Protein AF-0000000067869873 (afdb_homodimer)

InterPro domains:
  IPR058040 Baseplate wedge 3 tail fiber network component [PF25691] (3-161)

Foldseek 3Di:
DDDDQDFVNLLVVLVVQLPWKKKKWWAQADVVCAQPRDWDDPPDFDGPGTFKIFTFPHKFAWDADQPAPDQDPVHHIHGDPDTGSKIKTKDKAALPRSAFGKTFKMWMFTPWDFAPPDDPPDGMDGPVGTPGRHGTDDMDTHGIDHRHSVDMDMDMDMDGD/DDDDQDFVNLLVVLVVQLPWKKKKWWAQADVVCAQPRDWDDPPDFDGPGTFKIFTFPHKFAWDADQPAPDQDPVHHIHGDPDTGSKIKTKDKAALPRSAFGKTFKMWMFTPWDFAPPDDPPDGMDGPVGTPGRHGTDDMDTHGIDHRHSVDMDMDMDMDGD

Solvent-accessible surface area (backbone atoms only — not comparable to full-atom values): 17199 Å² total; per-residue (Å²): 114,76,73,39,70,17,52,54,25,22,23,53,52,31,52,60,56,57,73,48,54,45,28,42,34,35,13,41,46,58,81,87,39,57,70,68,44,68,80,71,64,50,75,48,74,66,72,86,36,67,62,29,30,33,46,48,73,43,66,42,28,30,42,84,26,90,85,31,85,45,74,44,98,93,44,30,22,30,83,36,99,56,89,33,33,25,36,33,43,31,31,68,50,52,35,73,60,60,54,76,38,52,35,25,30,39,30,36,20,38,54,54,34,67,28,89,85,54,64,88,83,68,48,70,40,45,65,90,43,46,69,38,73,53,40,33,33,33,42,31,36,38,52,66,43,75,34,40,76,86,47,68,53,74,49,71,46,76,51,76,86,114,77,72,38,73,17,53,54,25,23,23,53,52,32,52,60,56,57,72,46,53,44,27,43,34,35,13,40,44,59,80,85,40,56,71,69,43,67,82,70,66,50,74,47,73,67,71,87,36,66,62,30,31,32,45,49,72,44,66,43,27,30,41,85,27,92,86,31,86,45,74,45,96,94,44,30,22,29,83,36,98,56,88,32,31,25,39,34,41,31,32,71,49,51,36,74,59,61,54,77,39,52,35,24,30,40,31,37,19,38,55,55,35,67,28,89,86,54,65,88,82,67,49,69,39,46,65,89,40,47,70,38,73,53,40,32,33,33,41,31,37,39,52,65,42,75,35,39,74,85,48,67,53,73,49,68,48,78,50,75,85

Sequence (322 aa):
MAAILTTSGRVAIAIAIQQRTAHLAWGNGDPSWGITPPAPPSSASDLLAEVGRRKATSVDFVVPDPDGDIAVPEGRFSLSPTPTNSVCFDFFFQFEDGVGEVIREVAIFLDTVAGESVPLGKNYLEPSEVDDPGTLLVIQRISPITRALTTRQRFQFVVTFMAAILTTSGRVAIAIAIQQRTAHLAWGNGDPSWGITPPAPPSSASDLLAEVGRRKATSVDFVVPDPDGDIAVPEGRFSLSPTPTNSVCFDFFFQFEDGVGEVIREVAIFLDTVAGESVPLGKNYLEPSEVDDPGTLLVIQRISPITRALTTRQRFQFVVTF

Radius of gyration: 23.17 Å; Cα contacts (8 Å, |Δi|>4): 806; chains: 2; bounding box: 41×74×49 Å

Organism: Synechococcus elongatus (strain ATCC 33912 / PCC 7942 / FACHB-805) (NCBI:txid1140)

Secondary structure (DSSP, 8-state):
---EE-HHHHHHHHHHHHTS-EEEEEE---GGGTTSPPPPPTT--S-SSEEEEEE-SEEEEEEE-TT-SEEETTEEEEE-SS--SEEEEEEE--TTTTTTPEEEEEEEEES-EE-TTSPTT--EE-GGGEEE--EEEEEEEEEEEE--TT---EEEEEEE-/---EE-HHHHHHHHHHHHTS-EEEEEE---GGGTTSPPPPPTT--S-SSEEEEEE-SEEEEEEE-TT-SEEETTEEEEE-SS--SEEEEEEE--TTTTTTPEEEEEEEEES-EE-TTSPTT--EE-GGGEEE--EEEEEEEEEEEE--TT---EEEEEEE-

Structure (mmCIF, N/CA/C/O backbone):
data_AF-0000000067869873-model_v1
#
loop_
_entity.id
_entity.type
_entity.pdbx_description
1 polymer 'Uncharacterized protein'
#
loop_
_atom_site.group_PDB
_atom_site.id
_atom_site.type_symbol
_atom_site.label_atom_id
_atom_site.label_alt_id
_atom_site.label_comp_id
_atom_site.label_asym_id
_atom_site.label_entity_id
_atom_site.label_seq_id
_atom_site.pdbx_PDB_ins_code
_atom_site.Cartn_x
_atom_site.Cartn_y
_atom_site.Cartn_z
_atom_site.occupancy
_atom_site.B_iso_or_equiv
_atom_site.auth_seq_id
_atom_site.auth_comp_id
_atom_site.auth_asym_id
_atom_site.auth_atom_id
_atom_site.pdbx_PDB_model_num
ATOM 1 N N . MET A 1 1 ? 14.703 -15.172 -12.172 1 73.25 1 MET A N 1
ATOM 2 C CA . MET A 1 1 ? 14.438 -13.742 -12.148 1 73.25 1 MET A CA 1
ATOM 3 C C . MET A 1 1 ? 13.562 -13.367 -10.961 1 73.25 1 MET A C 1
ATOM 5 O O . MET A 1 1 ? 12.852 -14.211 -10.414 1 73.25 1 MET A O 1
ATOM 9 N N . ALA A 1 2 ? 13.641 -12.078 -10.5 1 82.56 2 ALA A N 1
ATOM 10 C CA . ALA A 1 2 ? 12.984 -11.688 -9.25 1 82.56 2 ALA A CA 1
ATOM 11 C C . ALA A 1 2 ? 11.5 -11.414 -9.477 1 82.56 2 ALA A C 1
ATOM 13 O O . ALA A 1 2 ? 11.086 -11.094 -10.594 1 82.56 2 ALA A O 1
ATOM 14 N N . ALA A 1 3 ? 10.617 -11.758 -8.539 1 91.62 3 ALA A N 1
ATOM 15 C CA . ALA A 1 3 ? 9.211 -11.375 -8.547 1 91.62 3 ALA A CA 1
ATOM 16 C C . ALA A 1 3 ? 9.047 -9.859 -8.656 1 91.62 3 ALA A C 1
ATOM 18 O O . ALA A 1 3 ? 9.82 -9.102 -8.062 1 91.62 3 ALA A O 1
ATOM 19 N N . ILE A 1 4 ? 8.125 -9.398 -9.508 1 93.31 4 ILE A N 1
ATOM 20 C CA . ILE A 1 4 ? 7.902 -7.973 -9.727 1 93.31 4 ILE A CA 1
ATOM 21 C C . ILE A 1 4 ? 6.531 -7.574 -9.18 1 93.31 4 ILE A C 1
ATOM 23 O O . ILE A 1 4 ? 5.539 -8.273 -9.406 1 93.31 4 ILE A O 1
ATOM 27 N N . LEU A 1 5 ? 6.492 -6.5 -8.398 1 95.5 5 LEU A N 1
ATOM 28 C CA . LEU A 1 5 ? 5.223 -5.852 -8.086 1 95.5 5 LEU A CA 1
ATOM 29 C C . LEU A 1 5 ? 4.652 -5.152 -9.312 1 95.5 5 LEU A C 1
ATOM 31 O O . LEU A 1 5 ? 5.328 -4.32 -9.93 1 95.5 5 LEU A O 1
ATOM 35 N N . THR A 1 6 ? 3.406 -5.426 -9.648 1 97.69 6 THR A N 1
ATOM 36 C CA . THR A 1 6 ? 2.834 -4.938 -10.898 1 97.69 6 THR A CA 1
ATOM 37 C C . THR A 1 6 ? 2.203 -3.562 -10.703 1 97.69 6 THR A C 1
ATOM 39 O O . THR A 1 6 ? 2.008 -3.117 -9.57 1 97.69 6 THR A O 1
ATOM 42 N N . THR A 1 7 ? 1.863 -2.906 -11.852 1 97.56 7 THR A N 1
ATOM 43 C CA . THR A 1 7 ? 1.134 -1.644 -11.82 1 97.56 7 THR A CA 1
ATOM 44 C C . THR A 1 7 ? -0.241 -1.828 -11.188 1 97.56 7 THR A C 1
ATOM 46 O O . THR A 1 7 ? -0.673 -1.003 -10.375 1 97.56 7 THR A O 1
ATOM 49 N N . SER A 1 8 ? -0.934 -2.908 -11.531 1 97.75 8 SER A N 1
ATOM 50 C CA . SER A 1 8 ? -2.238 -3.16 -10.93 1 97.75 8 SER A CA 1
ATOM 51 C C . SER A 1 8 ? -2.119 -3.365 -9.422 1 97.75 8 SER A C 1
ATOM 53 O O . SER A 1 8 ? -3.01 -2.969 -8.664 1 97.75 8 SER A O 1
ATOM 55 N N . GLY A 1 9 ? -1.032 -4.02 -9.039 1 97.56 9 GLY A N 1
ATOM 56 C CA . GLY A 1 9 ? -0.791 -4.16 -7.613 1 97.56 9 GLY A CA 1
ATOM 57 C C . GLY A 1 9 ? -0.625 -2.832 -6.902 1 97.56 9 GLY A C 1
ATOM 58 O O . GLY A 1 9 ? -1.18 -2.629 -5.82 1 97.56 9 GLY A O 1
ATOM 59 N N . ARG A 1 10 ? 0.111 -1.975 -7.527 1 97.81 10 ARG A N 1
ATOM 60 C CA . ARG A 1 10 ? 0.326 -0.648 -6.961 1 97.81 10 ARG A CA 1
ATOM 61 C C . ARG A 1 10 ? -0.977 0.143 -6.91 1 97.81 10 ARG A C 1
ATOM 63 O O . ARG A 1 10 ? -1.216 0.895 -5.961 1 97.81 10 ARG A O 1
ATOM 70 N N . VAL A 1 11 ? -1.833 -0.06 -7.855 1 98.38 11 VAL A N 1
ATOM 71 C CA . VAL A 1 11 ? -3.148 0.571 -7.875 1 98.38 11 VAL A CA 1
ATOM 72 C C . VAL A 1 11 ? -4 0.023 -6.734 1 98.38 11 VAL A C 1
ATOM 74 O O . VAL A 1 11 ? -4.715 0.777 -6.066 1 98.38 11 VAL A O 1
ATOM 77 N N . ALA A 1 12 ? -3.906 -1.26 -6.484 1 97.94 12 ALA A N 1
ATOM 78 C CA . ALA A 1 12 ? -4.652 -1.857 -5.379 1 97.94 12 ALA A CA 1
ATOM 79 C C . ALA A 1 12 ? -4.234 -1.25 -4.043 1 97.94 12 ALA A C 1
ATOM 81 O O . ALA A 1 12 ? -5.078 -1.009 -3.174 1 97.94 12 ALA A O 1
ATOM 82 N N . ILE A 1 13 ? -2.965 -1.003 -3.879 1 97.81 13 ILE A N 1
ATOM 83 C CA . ILE A 1 13 ? -2.443 -0.351 -2.684 1 97.81 13 ILE A CA 1
ATOM 84 C C . ILE A 1 13 ? -3.02 1.058 -2.57 1 97.81 13 ILE A C 1
ATOM 86 O O . ILE A 1 13 ? -3.523 1.445 -1.513 1 97.81 13 ILE A O 1
ATOM 90 N N . ALA A 1 14 ? -2.996 1.803 -3.688 1 98.56 14 ALA A N 1
ATOM 91 C CA . ALA A 1 14 ? -3.512 3.17 -3.707 1 98.56 14 ALA A CA 1
ATOM 92 C C . ALA A 1 14 ? -4.996 3.203 -3.355 1 98.56 14 ALA A C 1
ATOM 94 O O . ALA A 1 14 ? -5.445 4.078 -2.613 1 98.56 14 ALA A O 1
ATOM 95 N N . ILE A 1 15 ? -5.738 2.24 -3.867 1 98.12 15 ILE A N 1
ATOM 96 C CA . ILE A 1 15 ? -7.164 2.146 -3.574 1 98.12 15 ILE A CA 1
ATOM 97 C C . ILE A 1 15 ? -7.371 1.971 -2.072 1 98.12 15 ILE A C 1
ATOM 99 O O . ILE A 1 15 ? -8.219 2.639 -1.476 1 98.12 15 ILE A O 1
ATOM 103 N N . ALA A 1 16 ? -6.59 1.111 -1.472 1 96.94 16 ALA A N 1
ATOM 104 C CA . ALA A 1 16 ? -6.73 0.823 -0.046 1 96.94 16 ALA A CA 1
ATOM 105 C C . ALA A 1 16 ? -6.457 2.068 0.794 1 96.94 16 ALA A C 1
ATOM 107 O O . ALA A 1 16 ? -7.133 2.303 1.801 1 96.94 16 ALA A O 1
ATOM 108 N N . ILE A 1 17 ? -5.488 2.875 0.393 1 98 17 ILE A N 1
ATOM 109 C CA . ILE A 1 17 ? -5.098 4.066 1.135 1 98 17 ILE A CA 1
ATOM 110 C C . ILE A 1 17 ? -6.117 5.18 0.901 1 98 17 ILE A C 1
ATOM 112 O O . ILE A 1 17 ? -6.504 5.883 1.838 1 98 17 ILE A O 1
ATOM 116 N N . GLN A 1 18 ? -6.594 5.34 -0.323 1 98.19 18 GLN A N 1
ATOM 117 C CA . GLN A 1 18 ? -7.523 6.395 -0.714 1 98.19 18 GLN A CA 1
ATOM 118 C C . GLN A 1 18 ? -8.844 6.277 0.046 1 98.19 18 GLN A C 1
ATOM 120 O O . GLN A 1 18 ? -9.492 7.285 0.337 1 98.19 18 GLN A O 1
ATOM 125 N N . GLN A 1 19 ? -9.148 5.082 0.411 1 96.62 19 GLN A N 1
ATOM 126 C CA . GLN A 1 19 ? -10.43 4.812 1.045 1 96.62 19 GLN A CA 1
ATOM 127 C C . GLN A 1 19 ? -10.391 5.137 2.535 1 96.62 19 GLN A C 1
ATOM 129 O O . GLN A 1 19 ? -11.43 5.168 3.199 1 96.62 19 GLN A O 1
ATOM 134 N N . ARG A 1 20 ? -9.297 5.473 3.084 1 97.19 20 ARG A N 1
ATOM 135 C CA . ARG A 1 20 ? -9.156 5.762 4.508 1 97.19 20 ARG A CA 1
ATOM 136 C C . ARG A 1 20 ? -9.312 7.254 4.777 1 97.19 20 ARG A C 1
ATOM 138 O O . ARG A 1 20 ? -9.086 8.078 3.893 1 97.19 20 ARG A O 1
ATOM 145 N N . THR A 1 21 ? -9.766 7.578 6.027 1 97.62 21 THR A N 1
ATOM 146 C CA . THR A 1 21 ? -9.836 8.984 6.422 1 97.62 21 THR A CA 1
ATOM 147 C C . THR A 1 21 ? -8.438 9.547 6.66 1 97.62 21 THR A C 1
ATOM 149 O O . THR A 1 21 ? -7.605 8.898 7.297 1 97.62 21 THR A O 1
ATOM 152 N N . ALA A 1 22 ? -8.18 10.719 6.117 1 98.69 22 ALA A N 1
ATOM 153 C CA . ALA A 1 22 ? -6.867 11.344 6.242 1 98.69 22 ALA A CA 1
ATOM 154 C C . ALA A 1 22 ? -6.973 12.719 6.891 1 98.69 22 ALA A C 1
ATOM 156 O O . ALA A 1 22 ? -7.898 13.484 6.598 1 98.69 22 ALA A O 1
ATOM 157 N N . HIS A 1 23 ? -6.082 13.031 7.801 1 98.88 23 HIS A N 1
ATOM 158 C CA . HIS A 1 23 ? -5.902 14.352 8.391 1 98.88 23 HIS A CA 1
ATOM 159 C C . HIS A 1 23 ? -4.48 14.859 8.172 1 98.88 23 HIS A C 1
ATOM 161 O O . HIS A 1 23 ? -3.521 14.086 8.227 1 98.88 23 HIS A O 1
ATOM 167 N N . LEU A 1 24 ? -4.344 16.094 7.898 1 98.81 24 LEU A N 1
ATOM 168 C CA . LEU A 1 24 ? -3.027 16.719 7.988 1 98.81 24 LEU A CA 1
ATOM 169 C C . LEU A 1 24 ? -2.822 17.359 9.352 1 98.81 24 LEU A C 1
ATOM 171 O O . LEU A 1 24 ? -3.531 18.297 9.719 1 98.81 24 LEU A O 1
ATOM 175 N N . ALA A 1 25 ? -1.903 16.797 10.062 1 98.81 25 ALA A N 1
ATOM 176 C CA . ALA A 1 25 ? -1.438 17.453 11.281 1 98.81 25 ALA A CA 1
ATOM 177 C C . ALA A 1 25 ? -0.316 18.438 10.984 1 98.81 25 ALA A C 1
ATOM 179 O O . ALA A 1 25 ? 0.54 18.172 10.141 1 98.81 25 ALA A O 1
ATOM 180 N N . TRP A 1 26 ? -0.364 19.578 11.617 1 98.62 26 TRP A N 1
ATOM 181 C CA . TRP A 1 26 ? 0.744 20.516 11.539 1 98.62 26 TRP A CA 1
ATOM 182 C C . TRP A 1 26 ? 1.251 20.891 12.93 1 98.62 26 TRP A C 1
ATOM 184 O O . TRP A 1 26 ? 0.548 20.688 13.922 1 98.62 26 TRP A O 1
ATOM 194 N N . GLY A 1 27 ? 2.535 21.266 12.992 1 98.69 27 GLY A N 1
ATOM 195 C CA . GLY A 1 27 ? 3.135 21.469 14.297 1 98.69 27 GLY A CA 1
ATOM 196 C C . GLY A 1 27 ? 4.254 22.5 14.289 1 98.69 27 GLY A C 1
ATOM 197 O O . GLY A 1 27 ? 4.758 22.859 13.227 1 98.69 27 GLY A O 1
ATOM 198 N N . ASN A 1 28 ? 4.652 22.875 15.484 1 98.56 28 ASN A N 1
ATOM 199 C CA . ASN A 1 28 ? 5.664 23.922 15.672 1 98.56 28 ASN A CA 1
ATOM 200 C C . ASN A 1 28 ? 7.062 23.406 15.336 1 98.56 28 ASN A C 1
ATOM 202 O O . ASN A 1 28 ? 7.961 24.188 15.039 1 98.56 28 ASN A O 1
ATOM 206 N N . GLY A 1 29 ? 7.227 22.109 15.438 1 98.06 29 GLY A N 1
ATOM 207 C CA . GLY A 1 29 ? 8.57 21.578 15.289 1 98.06 29 GLY A CA 1
ATOM 208 C C . GLY A 1 29 ? 9.555 22.141 16.297 1 98.06 29 GLY A C 1
ATOM 209 O O . GLY A 1 29 ? 9.227 22.281 17.469 1 98.06 29 GLY A O 1
ATOM 210 N N . ASP A 1 30 ? 10.805 22.234 15.844 1 98 30 ASP A N 1
ATOM 211 C CA . ASP A 1 30 ? 11.891 22.797 16.641 1 98 30 ASP A CA 1
ATOM 212 C C . ASP A 1 30 ? 12.383 24.109 16.062 1 98 30 ASP A C 1
ATOM 214 O O . ASP A 1 30 ? 12.852 24.156 14.914 1 98 30 ASP A O 1
ATOM 218 N N . PRO A 1 31 ? 12.273 25.203 16.875 1 96.62 31 PRO A N 1
ATOM 219 C CA . PRO A 1 31 ? 12.719 26.5 16.344 1 96.62 31 PRO A CA 1
ATOM 220 C C . PRO A 1 31 ? 14.18 26.469 15.906 1 96.62 31 PRO A C 1
ATOM 222 O O . PRO A 1 31 ? 14.57 27.266 15.039 1 96.62 31 PRO A O 1
ATOM 225 N N . SER A 1 32 ? 14.945 25.594 16.359 1 97.75 32 SER A N 1
ATOM 226 C CA . SER A 1 32 ? 16.375 25.547 16.047 1 97.75 32 SER A CA 1
ATOM 227 C C . SER A 1 32 ? 16.609 25.047 14.617 1 97.75 32 SER A C 1
ATOM 229 O O . SER A 1 32 ? 17.719 25.156 14.086 1 97.75 32 SER A O 1
ATOM 231 N N . TRP A 1 33 ? 15.547 24.531 13.898 1 96.56 33 TRP A N 1
ATOM 232 C CA . TRP A 1 33 ? 15.695 24.016 12.539 1 96.56 33 TRP A CA 1
ATOM 233 C C . TRP A 1 33 ? 15.977 25.141 11.547 1 96.56 33 TRP A C 1
ATOM 235 O O . TRP A 1 33 ? 16.453 24.891 10.438 1 96.56 33 TRP A O 1
ATOM 245 N N . GLY A 1 34 ? 15.602 26.391 11.953 1 95.19 34 GLY A N 1
ATOM 246 C CA . GLY A 1 34 ? 15.797 27.516 11.039 1 95.19 34 GLY A CA 1
ATOM 247 C C . GLY A 1 34 ? 14.945 27.422 9.789 1 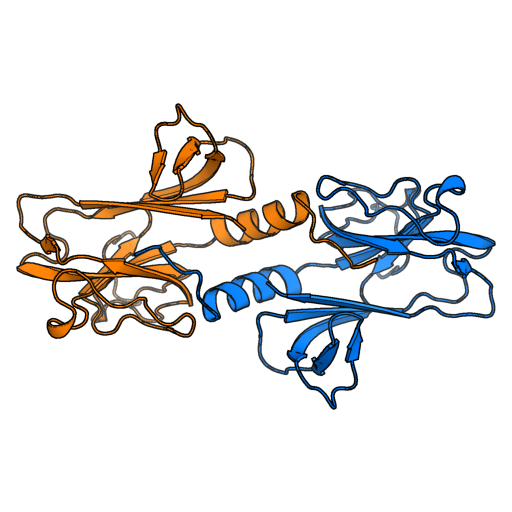95.19 34 GLY A C 1
ATOM 248 O O . GLY A 1 34 ? 13.797 26.984 9.844 1 95.19 34 GLY A O 1
ATOM 249 N N . ILE A 1 35 ? 15.438 27.938 8.641 1 95.44 35 ILE A N 1
ATOM 250 C CA . ILE A 1 35 ? 14.633 28.031 7.426 1 95.44 35 ILE A CA 1
ATOM 251 C C . ILE A 1 35 ? 14.898 26.812 6.543 1 95.44 35 ILE A C 1
ATOM 253 O O . ILE A 1 35 ? 14.18 26.578 5.562 1 95.44 35 ILE A O 1
ATOM 257 N N . THR A 1 36 ? 15.898 26.031 6.883 1 94.75 36 THR A N 1
ATOM 258 C CA . THR A 1 36 ? 16.188 24.781 6.199 1 94.75 36 THR A CA 1
ATOM 259 C C . THR A 1 36 ? 16.188 23.609 7.18 1 94.75 36 THR A C 1
ATOM 261 O O . THR A 1 36 ? 17.25 23.156 7.605 1 94.75 36 THR A O 1
ATOM 264 N N . PRO A 1 37 ? 15.047 23.141 7.551 1 96.19 37 PRO A N 1
ATOM 265 C CA . PRO A 1 37 ? 14.969 22.062 8.539 1 96.19 37 PRO A CA 1
ATOM 266 C C . PRO A 1 37 ? 15.609 20.766 8.055 1 96.19 37 PRO A C 1
ATOM 268 O O . PRO A 1 37 ? 15.68 20.531 6.848 1 96.19 37 PRO A O 1
ATOM 271 N N . PRO A 1 38 ? 16.156 19.969 8.969 1 95.5 38 PRO A N 1
ATOM 272 C CA . PRO A 1 38 ? 16.656 18.641 8.586 1 95.5 38 PRO A CA 1
ATOM 273 C C . PRO A 1 38 ? 15.539 17.703 8.117 1 95.5 38 PRO A C 1
ATOM 275 O O . PRO A 1 38 ? 14.375 17.906 8.469 1 95.5 38 PRO A O 1
ATOM 278 N N . ALA A 1 39 ? 15.898 16.766 7.293 1 95.19 39 ALA A N 1
ATOM 279 C CA . ALA A 1 39 ? 14.922 15.766 6.863 1 95.19 39 ALA A CA 1
ATOM 280 C C . ALA A 1 39 ? 14.336 15.016 8.055 1 95.19 39 ALA A C 1
ATOM 282 O O . ALA A 1 39 ? 15.062 14.68 9 1 95.19 39 ALA A O 1
ATOM 283 N N . PRO A 1 40 ? 13.047 14.797 8.07 1 96.62 40 PRO A N 1
ATOM 284 C CA . PRO A 1 40 ? 12.508 13.953 9.141 1 96.62 40 PRO A CA 1
ATOM 285 C C . PRO A 1 40 ? 12.977 12.5 9.047 1 96.62 40 PRO A C 1
ATOM 287 O O . PRO A 1 40 ? 13.25 12.008 7.949 1 96.62 40 PRO A O 1
ATOM 290 N N . PRO A 1 41 ? 13.133 11.875 10.18 1 95.94 41 PRO A N 1
ATOM 291 C CA . PRO A 1 41 ? 13.438 10.445 10.125 1 95.94 41 PRO A CA 1
ATOM 292 C C . PRO A 1 41 ? 12.281 9.609 9.594 1 95.94 41 PRO A C 1
ATOM 294 O O . PRO A 1 41 ? 11.117 9.891 9.898 1 95.94 41 PRO A O 1
ATOM 297 N N . SER A 1 42 ? 12.602 8.594 8.766 1 96.12 42 SER A N 1
ATOM 298 C CA . SER A 1 42 ? 11.57 7.719 8.227 1 96.12 42 SER A CA 1
ATOM 299 C C . SER A 1 42 ? 10.852 6.957 9.328 1 96.12 42 SER A C 1
ATOM 301 O O . SER A 1 42 ? 9.75 6.434 9.117 1 96.12 42 SER A O 1
ATOM 303 N N . SER A 1 43 ? 11.367 6.891 10.5 1 97.19 43 SER A N 1
ATOM 304 C CA . SER A 1 43 ? 10.797 6.141 11.617 1 97.19 43 SER A CA 1
ATOM 305 C C . SER A 1 43 ? 9.891 7.023 12.469 1 97.19 43 SER A C 1
ATOM 307 O O . SER A 1 43 ? 9.398 6.586 13.516 1 97.19 43 SER A O 1
ATOM 309 N N . ALA A 1 44 ? 9.719 8.297 12.062 1 97.06 44 ALA A N 1
ATOM 310 C CA . ALA A 1 44 ? 8.836 9.172 12.836 1 97.06 44 ALA A CA 1
ATOM 311 C C . ALA A 1 44 ? 7.441 8.57 12.953 1 97.06 44 ALA A C 1
ATOM 313 O O . ALA A 1 44 ? 6.918 8 11.992 1 97.06 44 ALA A O 1
ATOM 314 N N . SER A 1 45 ? 6.867 8.656 14.141 1 96.31 45 SER A N 1
ATOM 315 C CA . SER A 1 45 ? 5.52 8.148 14.375 1 96.31 45 SER A CA 1
ATOM 316 C C . SER A 1 45 ? 4.574 9.273 14.789 1 96.31 45 SER A C 1
ATOM 318 O O . SER A 1 45 ? 3.363 9.078 14.875 1 96.31 45 SER A O 1
ATOM 320 N N . ASP A 1 46 ? 5.176 10.438 15.062 1 97.69 46 ASP A N 1
ATOM 321 C CA . ASP A 1 46 ? 4.43 11.625 15.461 1 97.69 46 ASP A CA 1
ATOM 322 C C . ASP A 1 46 ? 5.18 12.898 15.086 1 97.69 46 ASP A C 1
ATOM 324 O O . ASP A 1 46 ? 6.359 12.852 14.742 1 97.69 46 ASP A O 1
ATOM 328 N N . LEU A 1 47 ? 4.445 13.977 15.102 1 98.19 47 LEU A N 1
ATOM 329 C CA . LEU A 1 47 ? 5.113 15.273 15.047 1 98.19 47 LEU A CA 1
ATOM 330 C C . LEU A 1 47 ? 5.836 15.57 16.359 1 98.19 47 LEU A C 1
ATOM 332 O O . LEU A 1 47 ? 5.469 15.039 17.406 1 98.19 47 LEU A O 1
ATOM 336 N N . LEU A 1 48 ? 6.875 16.406 16.266 1 97.75 48 LEU A N 1
ATOM 337 C CA . LEU A 1 48 ? 7.578 16.844 17.469 1 97.75 48 LEU A CA 1
ATOM 338 C C . LEU A 1 48 ? 6.668 17.672 18.359 1 97.75 48 LEU A C 1
ATOM 340 O O . LEU A 1 48 ? 6.695 17.547 19.594 1 97.75 48 LEU A O 1
ATOM 344 N N . ALA A 1 49 ? 5.84 18.594 17.844 1 98.06 49 ALA A N 1
ATOM 345 C CA . ALA A 1 49 ? 4.988 19.516 18.594 1 98.06 49 ALA A CA 1
ATOM 346 C C . ALA A 1 49 ? 3.74 19.875 17.781 1 98.06 49 ALA A C 1
ATOM 348 O O . ALA A 1 49 ? 3.652 20.969 17.234 1 98.06 49 ALA A O 1
ATOM 349 N N . GLU A 1 50 ? 2.705 19.031 17.859 1 98.69 50 GLU A N 1
ATOM 350 C CA . GLU A 1 50 ? 1.501 19.219 17.062 1 98.69 50 GLU A CA 1
ATOM 351 C C . GLU A 1 50 ? 0.663 20.375 17.594 1 98.69 50 GLU A C 1
ATOM 353 O O . GLU A 1 50 ? 0.486 20.516 18.797 1 98.69 50 GLU A O 1
ATOM 358 N N . VAL A 1 51 ? 0.182 21.141 16.703 1 98.69 51 VAL A N 1
ATOM 359 C CA . VAL A 1 51 ? -0.702 22.266 16.984 1 98.69 51 VAL A CA 1
ATOM 360 C C . VAL A 1 51 ? -2.154 21.844 16.75 1 98.69 51 VAL A C 1
ATOM 362 O O . VAL A 1 51 ? -3.053 22.281 17.469 1 98.69 51 VAL A O 1
ATOM 365 N N . GLY A 1 52 ? -2.393 21.109 15.797 1 98.69 52 GLY A N 1
ATOM 366 C CA . GLY A 1 52 ? -3.709 20.656 15.375 1 98.69 52 GLY A CA 1
ATOM 367 C C . GLY A 1 52 ? -3.689 19.906 14.062 1 98.69 52 GLY A C 1
ATOM 368 O O . GLY A 1 52 ? -2.633 19.75 13.453 1 98.69 52 GLY A O 1
ATOM 369 N N . ARG A 1 53 ? -4.82 19.391 13.711 1 98.81 53 ARG A N 1
ATOM 370 C CA . ARG A 1 53 ? -4.91 18.672 12.445 1 98.81 53 ARG A CA 1
ATOM 371 C C . ARG A 1 53 ? -6.277 18.875 11.797 1 98.81 53 ARG A C 1
ATOM 373 O O . ARG A 1 53 ? -7.281 19.047 12.492 1 98.81 53 ARG A O 1
ATOM 380 N N . ARG A 1 54 ? -6.27 18.969 10.484 1 98.75 54 ARG A N 1
ATOM 381 C CA . ARG A 1 54 ? -7.48 19.188 9.703 1 98.75 54 ARG A CA 1
ATOM 382 C C . ARG A 1 54 ? -7.754 18.016 8.766 1 98.75 54 ARG A C 1
ATOM 384 O O . ARG A 1 54 ? -6.836 17.5 8.125 1 98.75 54 ARG A O 1
ATOM 391 N N . LYS A 1 55 ? -9.016 17.594 8.641 1 98.38 55 LYS A N 1
ATOM 392 C CA . LYS A 1 55 ? -9.453 16.531 7.738 1 98.38 55 LYS A CA 1
ATOM 393 C C . LYS A 1 55 ? -9.227 16.922 6.281 1 98.38 55 LYS A C 1
ATOM 395 O O . LYS A 1 55 ? -9.406 18.078 5.906 1 98.38 55 LYS A O 1
ATOM 400 N N . ALA A 1 56 ? -8.852 15.938 5.496 1 98.56 56 ALA A N 1
ATOM 401 C CA . ALA A 1 56 ? -8.656 16.172 4.07 1 98.56 56 ALA A CA 1
ATOM 402 C C . ALA A 1 56 ? -9.938 16.703 3.424 1 98.56 56 ALA A C 1
ATOM 404 O O . ALA A 1 56 ? -11.031 16.203 3.701 1 98.56 56 ALA A O 1
ATOM 405 N N . THR A 1 57 ? -9.766 17.781 2.627 1 98 57 THR A N 1
ATOM 406 C CA . THR A 1 57 ? -10.867 18.281 1.814 1 98 57 THR A CA 1
ATOM 407 C C . THR A 1 57 ? -11.234 17.281 0.718 1 98 57 THR A C 1
ATOM 409 O O . THR A 1 57 ? -12.414 17.047 0.458 1 98 57 THR A O 1
ATOM 412 N N . SER A 1 58 ? -10.242 16.703 0.091 1 98 58 SER A N 1
ATOM 413 C CA . SER A 1 58 ? -10.453 15.656 -0.9 1 98 58 SER A CA 1
ATOM 414 C C . SER A 1 58 ? -9.25 14.711 -0.966 1 98 58 SER A C 1
ATOM 416 O O . SER A 1 58 ? -8.141 15.094 -0.597 1 98 58 SER A O 1
ATOM 418 N N . VAL A 1 59 ? -9.477 13.523 -1.282 1 98.69 59 VAL A N 1
ATOM 419 C CA . VAL A 1 59 ? -8.508 12.477 -1.593 1 98.69 59 VAL A CA 1
ATOM 420 C C . VAL A 1 59 ? -8.859 11.828 -2.926 1 98.69 59 VAL A C 1
ATOM 422 O O . VAL A 1 59 ? -9.875 11.133 -3.039 1 98.69 59 VAL A O 1
ATOM 425 N N . ASP A 1 60 ? -7.969 12.094 -3.953 1 98.81 60 ASP A N 1
ATOM 426 C CA . ASP A 1 60 ? -8.359 11.711 -5.305 1 98.81 60 ASP A CA 1
ATOM 427 C C . ASP A 1 60 ? -7.211 11.016 -6.031 1 98.81 60 ASP A C 1
ATOM 429 O O . ASP A 1 60 ? -6.039 11.328 -5.793 1 98.81 60 ASP A O 1
ATOM 433 N N . PHE A 1 61 ? -7.574 10.109 -6.938 1 98.88 61 PHE A N 1
ATOM 434 C CA . PHE A 1 61 ? -6.57 9.547 -7.832 1 98.88 61 PHE A CA 1
ATOM 435 C C . PHE A 1 61 ? -6.09 10.594 -8.828 1 98.88 61 PHE A C 1
ATOM 437 O O . PHE A 1 61 ? -6.883 11.406 -9.32 1 98.88 61 PHE A O 1
ATOM 444 N N . VAL A 1 62 ? -4.781 10.531 -9.102 1 98.75 62 VAL A N 1
ATOM 445 C CA . VAL A 1 62 ? -4.219 11.5 -10.039 1 98.75 62 VAL A CA 1
ATOM 446 C C . VAL A 1 62 ? -3.256 10.797 -10.992 1 98.75 62 VAL A C 1
ATOM 448 O O . VAL A 1 62 ? -2.84 9.664 -10.742 1 98.75 62 VAL A O 1
ATOM 451 N N . VAL A 1 63 ? -2.938 11.398 -12.109 1 98.44 63 VAL A N 1
ATOM 452 C CA . VAL A 1 63 ? -1.987 10.914 -13.102 1 98.44 63 VAL A CA 1
ATOM 453 C C . VAL A 1 63 ? -0.993 12.016 -13.453 1 98.44 63 VAL A C 1
ATOM 455 O O . VAL A 1 63 ? -1.364 13.188 -13.547 1 98.44 63 VAL A O 1
ATOM 458 N N . PRO A 1 64 ? 0.296 11.672 -13.625 1 98.12 64 PRO A N 1
ATOM 459 C CA . PRO A 1 64 ? 1.24 12.695 -14.078 1 98.12 64 PRO A CA 1
ATOM 460 C C . PRO A 1 64 ? 0.79 13.375 -15.367 1 98.12 64 PRO A C 1
ATOM 462 O O . PRO A 1 64 ? 0.349 12.703 -16.312 1 98.12 64 PRO A O 1
ATOM 465 N N . ASP A 1 65 ? 0.819 14.633 -15.352 1 98.38 65 ASP A N 1
ATOM 466 C CA . ASP A 1 65 ? 0.392 15.469 -16.469 1 98.38 65 ASP A CA 1
ATOM 467 C C . ASP A 1 65 ? 1.12 16.812 -16.453 1 98.38 65 ASP A C 1
ATOM 469 O O . ASP A 1 65 ? 0.814 17.688 -15.641 1 98.38 65 ASP A O 1
ATOM 473 N N . PRO A 1 66 ? 2.094 16.953 -17.344 1 97.31 66 PRO A N 1
ATOM 474 C CA . PRO A 1 66 ? 2.861 18.188 -17.359 1 97.31 66 PRO A CA 1
ATOM 475 C C . PRO A 1 66 ? 1.974 19.438 -17.453 1 97.31 66 PRO A C 1
ATOM 477 O O . PRO A 1 66 ? 2.385 20.516 -17.031 1 97.31 66 PRO A O 1
ATOM 480 N N . ASP A 1 67 ? 0.749 19.375 -17.969 1 97.69 67 ASP A N 1
ATOM 481 C CA . ASP A 1 67 ? -0.175 20.5 -18.094 1 97.69 67 ASP A CA 1
ATOM 482 C C . ASP A 1 67 ? -1.239 20.469 -17 1 97.69 67 ASP A C 1
ATOM 484 O O . ASP A 1 67 ? -2.225 21.203 -17.062 1 97.69 67 ASP A O 1
ATOM 488 N N . GLY A 1 68 ? -1.08 19.547 -16.047 1 97.81 68 GLY A N 1
ATOM 489 C CA . GLY A 1 68 ? -2.086 19.359 -15.016 1 97.81 68 GLY A CA 1
ATOM 490 C C . GLY A 1 68 ? -2.139 20.516 -14.031 1 97.81 68 GLY A C 1
ATOM 491 O O . GLY A 1 68 ? -1.155 21.234 -13.852 1 97.81 68 GLY A O 1
ATOM 492 N N . ASP A 1 69 ? -3.186 20.656 -13.273 1 96.88 69 ASP A N 1
ATOM 493 C CA . ASP A 1 69 ? -3.449 21.766 -12.375 1 96.88 69 ASP A CA 1
ATOM 494 C C . ASP A 1 69 ? -2.867 21.516 -10.984 1 96.88 69 ASP A C 1
ATOM 496 O O . ASP A 1 69 ? -2.76 22.422 -10.172 1 96.88 69 ASP A O 1
ATOM 500 N N . ILE A 1 70 ? -2.584 20.266 -10.711 1 97.25 70 ILE A N 1
ATOM 501 C CA . ILE A 1 70 ? -1.984 19.906 -9.43 1 97.25 70 ILE A CA 1
ATOM 502 C C . ILE A 1 70 ? -0.463 19.969 -9.539 1 97.25 70 ILE A C 1
ATOM 504 O O . ILE A 1 70 ? 0.146 19.141 -10.234 1 97.25 70 ILE A O 1
ATOM 508 N N . ALA A 1 71 ? 0.112 20.969 -8.977 1 95.5 71 ALA A N 1
ATOM 509 C CA . ALA A 1 71 ? 1.558 21.172 -9.016 1 95.5 71 ALA A CA 1
ATOM 510 C C . ALA A 1 71 ? 2.189 20.906 -7.652 1 95.5 71 ALA A C 1
ATOM 512 O O . ALA A 1 71 ? 1.941 21.656 -6.699 1 95.5 71 ALA A O 1
ATOM 513 N N . VAL A 1 72 ? 2.91 19.781 -7.484 1 93.62 72 VAL A N 1
ATOM 514 C CA . VAL A 1 72 ? 3.656 19.453 -6.277 1 93.62 72 VAL A CA 1
ATOM 515 C C . VAL A 1 72 ? 5.141 19.328 -6.605 1 93.62 72 VAL A C 1
ATOM 517 O O . VAL A 1 72 ? 5.523 19.312 -7.781 1 93.62 72 VAL A O 1
ATOM 520 N N . PRO A 1 73 ? 6.004 19.297 -5.602 1 89.12 73 PRO A N 1
ATOM 521 C CA . PRO A 1 73 ? 7.441 19.25 -5.875 1 89.12 73 PRO A CA 1
ATOM 522 C C . PRO A 1 73 ? 7.824 18.094 -6.789 1 89.12 73 PRO A C 1
ATOM 524 O O . PRO A 1 73 ? 8.789 18.188 -7.551 1 89.12 73 PRO A O 1
ATOM 527 N N . GLU A 1 74 ? 7.113 17 -6.793 1 89.38 74 GLU A N 1
ATOM 528 C CA . GLU A 1 74 ? 7.41 15.805 -7.582 1 89.38 74 GLU A CA 1
ATOM 529 C C . GLU A 1 74 ? 7.012 15.992 -9.039 1 89.38 74 GLU A C 1
ATOM 531 O O . GLU A 1 74 ? 7.43 15.227 -9.906 1 89.38 74 GLU A O 1
ATOM 536 N N . GLY A 1 75 ? 6.23 17.031 -9.352 1 94.38 75 GLY A N 1
ATOM 537 C CA . GLY A 1 75 ? 5.758 17.266 -10.703 1 94.38 75 GLY A CA 1
ATOM 538 C C . GLY A 1 75 ? 4.324 17.781 -10.75 1 94.38 75 GLY A C 1
ATOM 539 O O . GLY A 1 75 ? 3.82 18.328 -9.773 1 94.38 75 GLY A O 1
ATOM 540 N N . ARG A 1 76 ? 3.795 17.688 -11.969 1 97.94 76 ARG A N 1
ATOM 541 C CA . ARG A 1 76 ? 2.41 18.109 -12.172 1 97.94 76 ARG A CA 1
ATOM 542 C C . ARG A 1 76 ? 1.511 16.906 -12.43 1 97.94 76 ARG A C 1
ATOM 544 O O . ARG A 1 76 ? 1.948 15.906 -13.008 1 97.94 76 ARG A O 1
ATOM 551 N N . PHE A 1 77 ? 0.284 17.031 -11.953 1 98.62 77 PHE A N 1
ATOM 552 C CA . PHE A 1 77 ? -0.678 15.938 -12.031 1 98.62 77 PHE A CA 1
ATOM 553 C C . PHE A 1 77 ? -2.062 16.469 -12.398 1 98.62 77 PHE A C 1
ATOM 555 O O . PHE A 1 77 ? -2.361 17.641 -12.188 1 98.62 77 PHE A O 1
ATOM 562 N N . SER A 1 78 ? -2.91 15.578 -12.977 1 98.75 78 SER A N 1
ATOM 563 C CA . SER A 1 78 ? -4.336 15.805 -13.188 1 98.75 78 SER A CA 1
ATOM 564 C C . SER A 1 78 ? -5.18 14.773 -12.445 1 98.75 78 SER A C 1
ATOM 566 O O . SER A 1 78 ? -4.727 13.656 -12.195 1 98.75 78 SER A O 1
ATOM 568 N N . LEU A 1 79 ? -6.375 15.219 -12.086 1 98.44 79 LEU A N 1
ATOM 569 C CA . LEU A 1 79 ? -7.324 14.289 -11.492 1 98.44 79 LEU A CA 1
ATOM 570 C C . LEU A 1 79 ? -7.625 13.141 -12.445 1 98.44 79 LEU A C 1
ATOM 572 O O . LEU A 1 79 ? -7.719 13.336 -13.656 1 98.44 79 LEU A O 1
ATOM 576 N N . SER A 1 80 ? -7.719 11.969 -11.906 1 98.69 80 SER A N 1
ATOM 577 C CA . SER A 1 80 ? -8.133 10.789 -12.664 1 98.69 80 SER A CA 1
ATOM 578 C C . SER A 1 80 ? -9.469 10.25 -12.164 1 98.69 80 SER A C 1
ATOM 580 O O . SER A 1 80 ? -9.648 10.047 -10.961 1 98.69 80 SER A O 1
ATOM 582 N N . PRO A 1 81 ? -10.406 10.062 -13.062 1 98 81 PRO A N 1
ATOM 583 C CA . PRO A 1 81 ? -11.688 9.508 -12.625 1 98 81 PRO A CA 1
ATOM 584 C C . PRO A 1 81 ? -11.602 8.023 -12.281 1 98 81 PRO A C 1
ATOM 586 O O . PRO A 1 81 ? -12.531 7.469 -11.68 1 98 81 PRO A O 1
ATOM 589 N N . THR A 1 82 ? -10.531 7.316 -12.711 1 98.19 82 THR A N 1
ATOM 590 C CA . THR A 1 82 ? -10.305 5.91 -12.398 1 98.19 82 THR A CA 1
ATOM 591 C C . THR A 1 82 ? -9.086 5.746 -11.5 1 98.19 82 THR A C 1
ATOM 593 O O . THR A 1 82 ? -8.188 6.59 -11.492 1 98.19 82 THR A O 1
ATOM 596 N N . PRO A 1 83 ? -9.047 4.715 -10.758 1 98.44 83 PRO A N 1
ATOM 597 C CA . PRO A 1 83 ? -7.922 4.508 -9.836 1 98.44 83 PRO A CA 1
ATOM 598 C C . PRO A 1 83 ? -6.57 4.477 -10.555 1 98.44 83 PRO A C 1
ATOM 600 O O . PRO A 1 83 ? -6.469 3.939 -11.656 1 98.44 83 PRO A O 1
ATOM 603 N N . THR A 1 84 ? -5.582 5.035 -10.008 1 98.62 84 THR A N 1
ATOM 604 C CA . THR A 1 84 ? -4.176 4.977 -10.391 1 98.62 84 THR A CA 1
ATOM 605 C C . THR A 1 84 ? -3.301 4.66 -9.18 1 98.62 84 THR A C 1
ATOM 607 O O . THR A 1 84 ? -3.807 4.496 -8.07 1 98.62 84 THR A O 1
ATOM 610 N N . ASN A 1 85 ? -1.948 4.586 -9.391 1 97.94 85 ASN A N 1
ATOM 611 C CA . ASN A 1 85 ? -1.054 4.285 -8.281 1 97.94 85 ASN A CA 1
ATOM 612 C C . ASN A 1 85 ? -0.656 5.551 -7.52 1 97.94 85 ASN A C 1
ATOM 614 O O . ASN A 1 85 ? 0.224 5.512 -6.66 1 97.94 85 ASN A O 1
ATOM 618 N N . SER A 1 86 ? -1.301 6.738 -7.875 1 98.44 86 SER A N 1
ATOM 619 C CA . SER A 1 86 ? -0.993 8.008 -7.219 1 98.44 86 SER A CA 1
ATOM 620 C C . SER A 1 86 ? -2.246 8.648 -6.633 1 98.44 86 SER A C 1
ATOM 622 O O . SER A 1 86 ? -3.287 8.703 -7.293 1 98.44 86 SER A O 1
ATOM 624 N N . VAL A 1 87 ? -2.156 9.055 -5.414 1 98.69 87 VAL A N 1
ATOM 625 C CA . VAL A 1 87 ? -3.268 9.68 -4.703 1 98.69 87 VAL A CA 1
ATOM 626 C C . VAL A 1 87 ? -2.881 11.094 -4.273 1 98.69 87 VAL A C 1
ATOM 628 O O . VAL A 1 87 ? -1.789 11.305 -3.74 1 98.69 87 VAL A O 1
ATOM 631 N N . CYS A 1 88 ? -3.705 12.062 -4.551 1 98.69 88 CYS A N 1
ATOM 632 C CA . CYS A 1 88 ? -3.543 13.438 -4.086 1 98.69 88 CYS A CA 1
ATOM 633 C C . CYS A 1 88 ? -4.391 13.695 -2.848 1 98.69 88 CYS A C 1
ATOM 635 O O . CYS A 1 88 ? -5.602 13.484 -2.863 1 98.69 88 CYS A O 1
ATOM 637 N N . PHE A 1 89 ? -3.77 14.102 -1.814 1 98.56 89 PHE A N 1
ATOM 638 C CA . PHE A 1 89 ? -4.426 14.57 -0.6 1 98.56 89 PHE A CA 1
ATOM 639 C C . PHE A 1 89 ? -4.473 16.094 -0.562 1 98.56 89 PHE A C 1
ATOM 641 O O . PHE A 1 89 ? -3.438 16.75 -0.649 1 98.56 89 PHE A O 1
ATOM 648 N N . ASP A 1 90 ? -5.676 16.641 -0.479 1 98.38 90 ASP A N 1
ATOM 649 C CA . ASP A 1 90 ? -5.887 18.078 -0.48 1 98.38 90 ASP A CA 1
ATOM 650 C C . ASP A 1 90 ? -6.438 18.547 0.862 1 98.38 90 ASP A C 1
ATOM 652 O O . ASP A 1 90 ? -7.406 17.984 1.376 1 98.38 90 ASP A O 1
ATOM 656 N N . PHE A 1 91 ? -5.77 19.547 1.444 1 98.31 91 PHE A N 1
ATOM 657 C CA . PHE A 1 91 ? -6.148 20.094 2.74 1 98.31 91 PHE A CA 1
ATOM 658 C C . PHE A 1 91 ? -6.281 21.609 2.664 1 98.31 91 PHE A C 1
ATOM 660 O O . PHE A 1 91 ? -5.367 22.297 2.195 1 98.31 91 PHE A O 1
ATOM 667 N N . PHE A 1 92 ? -7.398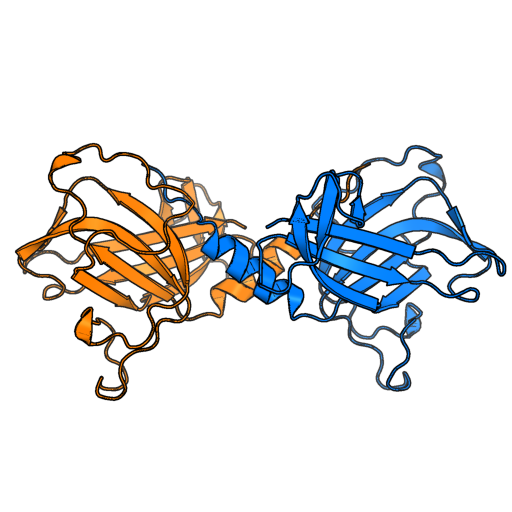 22.109 3.148 1 97.62 92 PHE A N 1
ATOM 668 C CA . PHE A 1 92 ? -7.641 23.547 3.145 1 97.62 92 PHE A CA 1
ATOM 669 C C . PHE A 1 92 ? -7.887 24.047 4.559 1 97.62 92 PHE A C 1
ATOM 671 O O . PHE A 1 92 ? -9.008 23.953 5.07 1 97.62 92 PHE A O 1
ATOM 678 N N . PHE A 1 93 ? -6.84 24.672 5.188 1 97.31 93 PHE A N 1
ATOM 679 C CA . PHE A 1 93 ? -6.961 25.219 6.535 1 97.31 93 PHE A CA 1
ATOM 680 C C . PHE A 1 93 ? -7.719 26.547 6.512 1 97.31 93 PHE A C 1
ATOM 682 O O . PHE A 1 93 ? -7.66 27.281 5.531 1 97.31 93 PHE A O 1
ATOM 689 N N . GLN A 1 94 ? -8.438 26.812 7.602 1 96.62 94 GLN A N 1
ATOM 690 C CA . GLN A 1 94 ? -9.242 28.016 7.715 1 96.62 94 GLN A CA 1
ATOM 691 C C . GLN A 1 94 ? -8.484 29.109 8.469 1 96.62 94 GLN A C 1
ATOM 693 O O . GLN A 1 94 ? -7.457 28.844 9.094 1 96.62 94 GLN A O 1
ATOM 698 N N . PHE A 1 95 ? -9 30.344 8.438 1 95.44 95 PHE A N 1
ATOM 699 C CA . PHE A 1 95 ? -8.344 31.516 9 1 95.44 95 PHE A CA 1
ATOM 700 C C . PHE A 1 95 ? -8.047 31.312 10.484 1 95.44 95 PHE A C 1
ATOM 702 O O . PHE A 1 95 ? -6.969 31.672 10.961 1 95.44 95 PHE A O 1
ATOM 709 N N . GLU A 1 96 ? -8.891 30.656 11.18 1 95.19 96 GLU A N 1
ATOM 710 C CA . GLU A 1 96 ? -8.789 30.594 12.633 1 95.19 96 GLU A CA 1
ATOM 711 C C . GLU A 1 96 ? -7.945 29.406 13.078 1 95.19 96 GLU A C 1
ATOM 713 O O . GLU A 1 96 ? -7.59 29.297 14.25 1 95.19 96 GLU A O 1
ATOM 718 N N . ASP A 1 97 ? -7.629 28.547 12.148 1 96.69 97 ASP A N 1
ATOM 719 C CA . ASP A 1 97 ? -6.867 27.344 12.5 1 96.69 97 ASP A CA 1
ATOM 720 C C . ASP A 1 97 ? -5.43 27.703 12.867 1 96.69 97 ASP A C 1
ATOM 722 O O . ASP A 1 97 ? -4.656 28.156 12.023 1 96.69 97 ASP A O 1
ATOM 726 N N . GLY A 1 98 ? -5.078 27.438 14.102 1 95.94 98 GLY A N 1
ATOM 727 C CA . GLY A 1 98 ? -3.703 27.609 14.539 1 95.94 98 GLY A CA 1
ATOM 728 C C . GLY A 1 98 ? -3.236 29.047 14.5 1 95.94 98 GLY A C 1
ATOM 729 O O . GLY A 1 98 ? -2.064 29.328 14.234 1 95.94 98 GLY A O 1
ATOM 730 N N . VAL A 1 99 ? -4.141 29.969 14.719 1 95.12 99 VAL A N 1
ATOM 731 C CA . VAL A 1 99 ? -3.797 31.391 14.641 1 95.12 99 VAL A CA 1
ATOM 732 C C . VAL A 1 99 ? -2.707 31.719 15.664 1 95.12 99 VAL A C 1
ATOM 734 O O . VAL A 1 99 ? -2.799 31.312 16.828 1 95.12 99 VAL A O 1
ATOM 737 N N . GLY A 1 100 ? -1.624 32.406 15.18 1 96.06 100 GLY A N 1
ATOM 738 C CA . GLY A 1 100 ? -0.543 32.844 16.047 1 96.06 100 GLY A CA 1
ATOM 739 C C . GLY A 1 100 ? 0.593 31.844 16.141 1 96.06 100 GLY A C 1
ATOM 740 O O . GLY A 1 100 ? 1.676 32.156 16.625 1 96.06 100 GLY A O 1
ATOM 741 N N . GLU A 1 101 ? 0.419 30.656 15.586 1 97.62 101 GLU A N 1
AT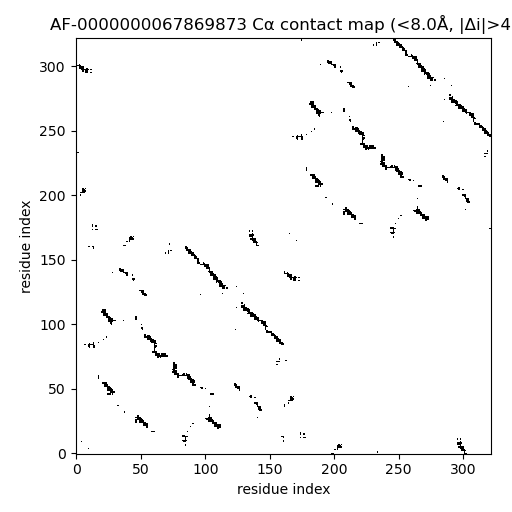OM 742 C CA . GLU A 1 101 ? 1.42 29.594 15.664 1 97.62 101 GLU A CA 1
ATOM 743 C C . GLU A 1 101 ? 2.416 29.688 14.516 1 97.62 101 GLU A C 1
ATOM 745 O O . GLU A 1 101 ? 2.082 30.203 13.438 1 97.62 101 GLU A O 1
ATOM 750 N N . VAL A 1 102 ? 3.645 29.281 14.758 1 97.94 102 VAL A N 1
ATOM 751 C CA . VAL A 1 102 ? 4.641 29.078 13.711 1 97.94 102 VAL A CA 1
ATOM 752 C C . VAL A 1 102 ? 4.734 27.594 13.367 1 97.94 102 VAL A C 1
ATOM 754 O O . VAL A 1 102 ? 5.039 26.766 14.227 1 97.94 102 VAL A O 1
ATOM 757 N N . ILE A 1 103 ? 4.438 27.234 12.117 1 97.94 103 ILE A N 1
ATOM 758 C CA . ILE A 1 103 ? 4.387 25.859 11.664 1 97.94 103 ILE A CA 1
ATOM 759 C C . ILE A 1 103 ? 5.695 25.484 10.969 1 97.94 103 ILE A C 1
ATOM 761 O O . ILE A 1 103 ? 6.16 26.219 10.086 1 97.94 103 ILE A O 1
ATOM 765 N N . ARG A 1 104 ? 6.34 24.359 11.398 1 98.25 104 ARG A N 1
ATOM 766 C CA . ARG A 1 104 ? 7.617 23.938 10.828 1 98.25 104 ARG A CA 1
ATOM 767 C C . ARG A 1 104 ? 7.566 22.5 10.359 1 98.25 104 ARG A C 1
ATOM 769 O O . ARG A 1 104 ? 8.547 21.969 9.82 1 98.25 104 ARG A O 1
ATOM 776 N N . GLU A 1 105 ? 6.449 21.781 10.586 1 98.38 105 GLU A N 1
ATOM 777 C CA . GLU A 1 105 ? 6.285 20.391 10.18 1 98.38 105 GLU A CA 1
ATOM 778 C C . GLU A 1 105 ? 4.82 20.062 9.906 1 98.38 105 GLU A C 1
ATOM 780 O O . GLU A 1 105 ? 3.924 20.641 10.531 1 98.38 105 GLU A O 1
ATOM 785 N N . VAL A 1 106 ? 4.613 19.203 8.938 1 98.5 106 VAL A N 1
ATOM 786 C CA . VAL A 1 106 ? 3.293 18.688 8.594 1 98.5 106 VAL A CA 1
ATOM 787 C C . VAL A 1 106 ? 3.361 17.188 8.367 1 98.5 106 VAL A C 1
ATOM 789 O O . VAL A 1 106 ? 4.414 16.641 8.016 1 98.5 106 VAL A O 1
ATOM 792 N N . ALA A 1 107 ? 2.273 16.484 8.641 1 98.81 107 ALA A N 1
ATOM 793 C CA . ALA A 1 107 ? 2.201 15.047 8.43 1 98.81 107 ALA A CA 1
ATOM 794 C C . ALA A 1 107 ? 0.779 14.609 8.094 1 98.81 107 ALA A C 1
ATOM 796 O O . ALA A 1 107 ? -0.189 15.18 8.602 1 98.81 107 ALA A O 1
ATOM 797 N N . ILE A 1 108 ? 0.659 13.648 7.262 1 98.81 108 ILE A N 1
ATOM 798 C CA . ILE A 1 108 ? -0.632 13.023 6.988 1 98.81 108 ILE A CA 1
ATOM 799 C C . ILE A 1 108 ? -0.822 11.805 7.891 1 98.81 108 ILE A C 1
ATOM 801 O O . ILE A 1 108 ? 0.019 10.906 7.91 1 98.81 108 ILE A O 1
ATOM 805 N N . PHE A 1 109 ? -1.866 11.836 8.609 1 98.88 109 PHE A N 1
ATOM 806 C CA . PHE A 1 109 ? -2.279 10.695 9.422 1 98.88 109 PHE A CA 1
ATOM 807 C C . PHE A 1 109 ? -3.516 10.031 8.828 1 98.88 109 PHE A C 1
ATOM 809 O O . PHE A 1 109 ? -4.438 10.719 8.375 1 98.88 109 PHE A O 1
ATOM 816 N N . LEU A 1 110 ? -3.508 8.695 8.859 1 98.62 110 LEU A N 1
ATOM 817 C CA . LEU A 1 110 ? -4.672 7.918 8.453 1 98.62 110 LEU A CA 1
ATOM 818 C C . LEU A 1 110 ? -5.473 7.469 9.672 1 98.62 110 LEU A C 1
ATOM 820 O O . LEU A 1 110 ? -4.895 7.109 10.703 1 98.62 110 LEU A O 1
ATOM 824 N N . ASP A 1 111 ? -6.824 7.652 9.641 1 98.31 111 ASP A N 1
ATOM 825 C CA . ASP A 1 111 ? -7.793 7.043 10.555 1 98.31 111 ASP A CA 1
ATOM 826 C C . ASP A 1 111 ? -7.707 7.672 11.945 1 98.31 111 ASP A C 1
ATOM 828 O O . ASP A 1 111 ? -7.805 6.973 12.953 1 98.31 111 ASP A O 1
ATOM 832 N N . THR A 1 112 ? -7.43 8.906 12.016 1 98.38 112 THR A N 1
ATOM 833 C CA . THR A 1 112 ? -7.559 9.641 13.266 1 98.38 112 THR A CA 1
ATOM 834 C C . THR A 1 112 ? -8.961 9.477 13.852 1 98.38 112 THR A C 1
ATOM 836 O O . THR A 1 112 ? -9.953 9.531 13.117 1 98.38 112 THR A O 1
ATOM 839 N N . VAL A 1 113 ? -9.039 9.266 15.141 1 97.75 113 VAL A N 1
ATOM 840 C CA . VAL A 1 113 ? -10.32 9.195 15.828 1 97.75 113 VAL A CA 1
ATOM 841 C C . VAL A 1 113 ? -10.484 10.406 16.75 1 97.75 113 VAL A C 1
ATOM 843 O O . VAL A 1 113 ? -9.664 10.625 17.641 1 97.75 113 VAL A O 1
ATOM 846 N N . ALA A 1 114 ? -11.477 11.133 16.5 1 97.94 114 ALA A N 1
ATOM 847 C CA . ALA A 1 114 ? -11.805 12.273 17.344 1 97.94 114 ALA A CA 1
ATOM 848 C C . ALA A 1 114 ? -12.43 11.812 18.656 1 97.94 114 ALA A C 1
ATOM 850 O O . ALA A 1 114 ? -13.062 10.75 18.719 1 97.94 114 ALA A O 1
ATOM 851 N N . GLY A 1 115 ? -12.258 12.633 19.672 1 97.38 115 GLY A N 1
ATOM 852 C CA . GLY A 1 115 ? -12.875 12.336 20.953 1 97.38 115 GLY A CA 1
ATOM 853 C C . GLY A 1 115 ? -14.391 12.273 20.891 1 97.38 115 GLY A C 1
ATOM 854 O O . GLY A 1 115 ? -15.008 12.891 20.016 1 97.38 115 GLY A O 1
ATOM 855 N N . GLU A 1 116 ? -14.953 11.555 21.812 1 95.12 116 GLU A N 1
ATOM 856 C CA . GLU A 1 116 ? -16.406 11.352 21.844 1 95.12 116 GLU A CA 1
ATOM 857 C C . GLU A 1 116 ? -17.141 12.672 22 1 95.12 116 GLU A C 1
ATOM 859 O O . GLU A 1 116 ? -18.266 12.82 21.516 1 95.12 116 GLU A O 1
ATOM 864 N N . SER A 1 117 ? -16.516 13.656 22.641 1 95.06 117 SER A N 1
ATOM 865 C CA . SER A 1 117 ? -17.188 14.93 22.938 1 95.06 117 SER A CA 1
ATOM 866 C C . SER A 1 117 ? -17.094 15.883 21.75 1 95.06 117 SER A C 1
ATOM 868 O O . SER A 1 117 ? -17.719 16.938 21.734 1 95.06 117 SER A O 1
ATOM 870 N N . VAL A 1 118 ? -16.312 15.469 20.781 1 96.56 118 VAL A N 1
ATOM 871 C CA . VAL A 1 118 ? -16.125 16.328 19.609 1 96.56 118 VAL A CA 1
ATOM 872 C C . VAL A 1 118 ? -17.359 16.25 18.734 1 96.56 118 VAL A C 1
ATOM 874 O O . VAL A 1 118 ? -17.828 15.164 18.391 1 96.56 118 VAL A O 1
ATOM 877 N N . PRO A 1 119 ? -17.969 17.438 18.406 1 94.94 119 PRO A N 1
ATOM 878 C CA . PRO A 1 119 ? -19.141 17.438 17.516 1 94.94 119 PRO A CA 1
ATOM 879 C C . PRO A 1 119 ? -18.875 16.734 16.188 1 94.94 119 PRO A C 1
ATOM 881 O O . PRO A 1 119 ? -17.781 16.875 15.625 1 94.94 119 PRO A O 1
ATOM 884 N N . LEU A 1 120 ? -19.875 16.047 15.695 1 89 120 LEU A N 1
ATOM 885 C CA . LEU A 1 120 ? -19.766 15.391 14.391 1 89 120 LEU A CA 1
ATOM 886 C C . LEU A 1 120 ? -19.547 16.422 13.289 1 89 120 LEU A C 1
ATOM 888 O O . LEU A 1 120 ? -20.188 17.484 13.289 1 89 120 LEU A O 1
ATOM 892 N N . GLY A 1 121 ? -18.609 16.281 12.5 1 87.69 121 GLY A N 1
ATOM 893 C CA . GLY A 1 121 ? -18.406 17.141 11.352 1 87.69 121 GLY A CA 1
ATOM 894 C C . GLY A 1 121 ? -17.328 18.188 11.578 1 87.69 121 GLY A C 1
ATOM 895 O O . GLY A 1 121 ? -16.969 18.938 10.664 1 87.69 121 GLY A O 1
ATOM 896 N N . LYS A 1 122 ? -16.906 18.297 12.852 1 95.44 122 LYS A N 1
ATOM 897 C CA . LYS A 1 122 ? -15.773 19.188 13.086 1 95.44 122 LYS A CA 1
ATOM 898 C C . LYS A 1 122 ? -14.539 18.734 12.32 1 95.44 122 LYS A C 1
ATOM 900 O O . LYS A 1 122 ? -14.062 17.609 12.5 1 95.44 122 LYS A O 1
ATOM 905 N N . ASN A 1 123 ? -13.969 19.625 11.469 1 96.69 123 ASN A N 1
ATOM 906 C CA . ASN A 1 123 ? -12.922 19.219 10.539 1 96.69 123 ASN A CA 1
ATOM 907 C C . ASN A 1 123 ? -11.531 19.562 11.078 1 96.69 123 ASN A C 1
ATOM 909 O O . ASN A 1 123 ? -10.531 19.031 10.586 1 96.69 123 ASN A O 1
ATOM 913 N N . TYR A 1 124 ? -11.469 20.547 11.938 1 98.25 124 TYR A N 1
ATOM 914 C CA . TYR A 1 124 ? -10.203 20.875 12.57 1 98.25 124 TYR A CA 1
ATOM 915 C C . TYR A 1 124 ? -10.188 20.438 14.031 1 98.25 124 TYR A C 1
ATOM 917 O O . TYR A 1 124 ? -11.016 20.891 14.828 1 98.25 124 TYR A O 1
ATOM 925 N N . LEU A 1 125 ? -9.188 19.641 14.398 1 98.56 125 LEU A N 1
ATOM 926 C CA . LEU A 1 125 ? -9.086 19.094 15.75 1 98.56 125 LEU A CA 1
ATOM 927 C C . LEU A 1 125 ? -7.855 19.625 16.469 1 98.56 125 LEU A C 1
ATOM 929 O O . LEU A 1 125 ? -6.762 19.641 15.898 1 98.56 125 LEU A O 1
ATOM 933 N N . GLU A 1 126 ? -8.031 20.062 17.656 1 97.81 126 GLU A N 1
ATOM 934 C CA . GLU A 1 126 ? -6.898 20.281 18.547 1 97.81 126 GLU A CA 1
ATOM 935 C C . GLU A 1 126 ? -6.375 18.969 19.125 1 97.81 126 GLU A C 1
ATOM 937 O O . GLU A 1 126 ? -7.094 17.969 19.156 1 97.81 126 GLU A O 1
ATOM 942 N N . PRO A 1 127 ? -5.129 19.016 19.578 1 97.75 127 PRO A N 1
ATOM 943 C CA . PRO A 1 127 ? -4.559 17.766 20.094 1 97.75 127 PRO A CA 1
ATOM 944 C C . PRO A 1 127 ? -5.398 17.156 21.203 1 97.75 127 PRO A C 1
ATOM 946 O O . PRO A 1 127 ? -5.523 15.922 21.281 1 97.75 127 PRO A O 1
ATOM 949 N N . SER A 1 128 ? -6.012 17.953 22.031 1 97.38 128 SER A N 1
ATOM 950 C CA . SER A 1 128 ? -6.82 17.453 23.141 1 97.38 128 SER A CA 1
ATOM 951 C C . SER A 1 128 ? -8.109 16.812 22.656 1 97.38 128 SER A C 1
ATOM 953 O O . SER A 1 128 ? -8.789 16.109 23.406 1 97.38 128 SER A O 1
ATOM 955 N N . GLU A 1 129 ? -8.445 17 21.422 1 98.25 129 GLU A N 1
ATOM 956 C CA . GLU A 1 129 ? -9.688 16.5 20.859 1 98.25 129 GLU A CA 1
ATOM 957 C C . GLU A 1 129 ? -9.461 15.18 20.125 1 98.25 129 GLU A C 1
ATOM 959 O O . GLU A 1 129 ? -10.398 14.602 19.562 1 98.25 129 GLU A O 1
ATOM 964 N N . VAL A 1 130 ? -8.266 14.695 20.125 1 98.12 130 VAL A N 1
ATOM 965 C CA . VAL A 1 130 ? -7.918 13.461 19.406 1 98.12 130 VAL A CA 1
ATOM 966 C C . VAL A 1 130 ? -7.848 12.305 20.406 1 98.12 130 VAL A C 1
ATOM 968 O O . VAL A 1 130 ? -7.094 12.352 21.375 1 98.12 130 VAL A O 1
ATOM 971 N N . ASP A 1 131 ? -8.602 11.312 20.234 1 98.25 131 ASP A N 1
ATOM 972 C CA . ASP A 1 131 ? -8.578 10.102 21.047 1 98.25 131 ASP A CA 1
ATOM 973 C C . ASP A 1 131 ? -7.5 9.141 20.562 1 98.25 131 ASP A C 1
ATOM 975 O O . ASP A 1 131 ? -6.738 8.594 21.359 1 98.25 131 ASP A O 1
ATOM 979 N N . ASP A 1 132 ? -7.363 8.922 19.266 1 98.19 132 ASP A N 1
ATOM 980 C CA . ASP A 1 132 ? -6.359 8.102 18.594 1 98.19 132 ASP A CA 1
ATOM 981 C C . ASP A 1 132 ? -5.789 8.82 17.359 1 98.19 132 ASP A C 1
ATOM 983 O O . ASP A 1 132 ? -6.523 9.156 16.438 1 98.19 132 ASP A O 1
ATOM 987 N N . PRO A 1 133 ? -4.496 9.117 17.344 1 98.25 133 PRO A N 1
ATOM 988 C CA . PRO A 1 133 ? -3.9 9.867 16.234 1 98.25 133 PRO A CA 1
ATOM 989 C C . PRO A 1 133 ? -3.979 9.109 14.906 1 98.25 133 PRO A C 1
ATOM 991 O O . PRO A 1 133 ? -3.945 9.727 13.836 1 98.25 133 PRO A O 1
ATOM 994 N N . GLY A 1 134 ? -4.09 7.781 15.008 1 98.31 134 GLY A N 1
ATOM 995 C CA . GLY A 1 134 ? -4.031 6.977 13.797 1 98.31 134 GLY A CA 1
ATOM 996 C C . GLY A 1 134 ? -2.613 6.656 13.359 1 98.31 134 GLY A C 1
ATOM 997 O O . GLY A 1 134 ? -1.726 6.48 14.195 1 98.31 134 GLY A O 1
ATOM 998 N N . THR A 1 135 ? -2.42 6.508 12.07 1 98.44 135 THR A N 1
ATOM 999 C CA . THR A 1 135 ? -1.139 6.074 11.516 1 98.44 135 THR A CA 1
ATOM 1000 C C . THR A 1 135 ? -0.489 7.195 10.711 1 98.44 135 THR A C 1
ATOM 1002 O O . THR A 1 135 ? -1.111 7.758 9.812 1 98.44 135 THR A O 1
ATOM 1005 N N . LEU A 1 136 ? 0.748 7.508 11.07 1 98.75 136 LEU A N 1
ATOM 1006 C CA . LEU A 1 136 ? 1.494 8.492 10.289 1 98.75 136 LEU A CA 1
ATOM 1007 C C . LEU A 1 136 ? 1.92 7.906 8.953 1 98.75 136 LEU A C 1
ATOM 1009 O O . LEU A 1 136 ? 2.699 6.949 8.906 1 98.75 136 LEU A O 1
ATOM 1013 N N . LEU A 1 137 ? 1.411 8.438 7.832 1 98.38 137 LEU A N 1
ATOM 1014 C CA . LEU A 1 137 ? 1.692 7.969 6.48 1 98.38 137 LEU A CA 1
ATOM 1015 C C . LEU A 1 137 ? 2.883 8.711 5.883 1 98.38 137 LEU A C 1
ATOM 1017 O O . LEU A 1 137 ? 3.842 8.086 5.426 1 98.38 137 LEU A O 1
ATOM 1021 N N . VAL A 1 138 ? 2.824 10.008 5.961 1 98.12 138 VAL A N 1
ATOM 1022 C CA . VAL A 1 138 ? 3.822 10.883 5.355 1 98.12 138 VAL A CA 1
ATOM 1023 C C . VAL A 1 138 ? 4.148 12.031 6.309 1 98.12 138 VAL A C 1
ATOM 1025 O O . VAL A 1 138 ? 3.264 12.547 6.988 1 98.12 138 VAL A O 1
ATOM 1028 N N . ILE A 1 139 ? 5.375 12.453 6.305 1 98.5 139 ILE A N 1
ATOM 1029 C CA . ILE A 1 139 ? 5.789 13.594 7.121 1 98.5 139 ILE A CA 1
ATOM 1030 C C . ILE A 1 139 ? 6.738 14.484 6.324 1 98.5 139 ILE A C 1
ATOM 1032 O O . ILE A 1 139 ? 7.508 13.992 5.492 1 98.5 139 ILE A O 1
ATOM 1036 N N . GLN A 1 140 ? 6.672 15.75 6.488 1 97.56 140 GLN A N 1
ATOM 1037 C CA . GLN A 1 140 ? 7.52 16.766 5.871 1 97.56 140 GLN A CA 1
ATOM 1038 C C . GLN A 1 140 ? 7.852 17.875 6.855 1 97.56 140 GLN A C 1
ATOM 1040 O O . GLN A 1 140 ? 6.984 18.344 7.602 1 97.56 140 GLN A O 1
ATOM 1045 N N . ARG A 1 141 ? 9.062 18.25 6.969 1 98.06 141 ARG A N 1
ATOM 1046 C CA . ARG A 1 141 ? 9.438 19.484 7.637 1 98.06 141 ARG A CA 1
ATOM 1047 C C . ARG A 1 141 ? 9.617 20.609 6.633 1 98.06 141 ARG A C 1
ATOM 1049 O O . ARG A 1 141 ? 10.133 20.406 5.531 1 98.06 141 ARG A O 1
ATOM 1056 N N . ILE A 1 142 ? 9.141 21.734 7 1 96.88 142 ILE A N 1
ATOM 1057 C CA . ILE A 1 142 ? 9.062 22.828 6.043 1 96.88 142 ILE A CA 1
ATOM 1058 C C . ILE A 1 142 ? 9.695 24.078 6.641 1 96.88 142 ILE A C 1
ATOM 1060 O O . ILE A 1 142 ? 9.93 24.156 7.852 1 96.88 142 ILE A O 1
ATOM 1064 N N . SER A 1 143 ? 10.078 25.094 5.711 1 96.81 143 SER A N 1
ATOM 1065 C CA . SER A 1 143 ? 10.383 26.422 6.215 1 96.81 143 SER A CA 1
ATOM 1066 C C . SER A 1 143 ? 9.211 27 7.012 1 96.81 143 SER A C 1
ATOM 1068 O O . SER A 1 143 ? 8.055 26.828 6.633 1 96.81 143 SER A O 1
ATOM 1070 N N . PRO A 1 144 ? 9.555 27.75 8.055 1 97.06 144 PRO A N 1
ATOM 1071 C CA . PRO A 1 144 ? 8.5 28.203 8.961 1 97.06 144 PRO A CA 1
ATOM 1072 C C . PRO A 1 144 ? 7.461 29.078 8.266 1 97.06 144 PRO A C 1
ATOM 1074 O O . PRO A 1 144 ? 7.812 29.922 7.438 1 97.06 144 PRO A O 1
ATOM 1077 N N . ILE A 1 145 ? 6.223 28.797 8.562 1 96.06 145 ILE A N 1
ATOM 1078 C CA . ILE A 1 145 ? 5.102 29.641 8.164 1 96.06 145 ILE A CA 1
ATOM 1079 C C . ILE A 1 145 ? 4.375 30.141 9.406 1 96.06 145 ILE A C 1
ATOM 1081 O O . ILE A 1 145 ? 4.105 29.375 10.336 1 96.06 145 ILE A O 1
ATOM 1085 N N . THR A 1 146 ? 4.082 31.422 9.445 1 96.19 146 THR A N 1
ATOM 1086 C CA . THR A 1 146 ? 3.311 31.969 10.555 1 96.19 146 THR A CA 1
ATOM 1087 C C . THR A 1 146 ? 1.827 32.031 10.203 1 96.19 146 THR A C 1
ATOM 1089 O O . THR A 1 146 ? 1.452 32.562 9.156 1 96.19 146 THR A O 1
ATOM 1092 N N . ARG A 1 147 ? 1.061 31.422 11.078 1 96.12 147 ARG A N 1
ATOM 1093 C CA . ARG A 1 147 ? -0.385 31.453 10.883 1 96.12 147 ARG A CA 1
ATOM 1094 C C . ARG A 1 147 ? -0.982 32.75 11.391 1 96.12 147 ARG A C 1
ATOM 1096 O O . ARG A 1 147 ? -0.828 33.094 12.562 1 96.12 147 ARG A O 1
ATOM 1103 N N . ALA A 1 148 ? -1.583 33.469 10.461 1 93.38 148 ALA A N 1
ATOM 1104 C CA . ALA A 1 148 ? -2.291 34.719 10.766 1 93.38 148 ALA A CA 1
ATOM 1105 C C . ALA A 1 148 ? -3.748 34.625 10.32 1 93.38 148 ALA A C 1
ATOM 1107 O O . ALA A 1 148 ? -4.105 33.812 9.492 1 93.38 148 ALA A O 1
ATOM 1108 N N . LEU A 1 149 ? -4.656 35.531 10.883 1 91.5 149 LEU A N 1
ATOM 1109 C CA . LEU A 1 149 ? -6.094 35.531 10.633 1 91.5 149 LEU A CA 1
ATOM 1110 C C . LEU A 1 149 ? -6.391 35.938 9.195 1 91.5 149 LEU A C 1
ATOM 1112 O O . LEU A 1 149 ? -7.52 35.781 8.727 1 91.5 149 LEU A O 1
ATOM 1116 N N . THR A 1 150 ? -5.336 36.281 8.438 1 90.12 150 THR A N 1
ATOM 1117 C CA . THR A 1 150 ? -5.582 36.844 7.109 1 90.12 150 THR A CA 1
ATOM 1118 C C . THR A 1 150 ? -5.195 35.812 6.031 1 90.12 150 THR A C 1
ATOM 1120 O O . THR A 1 150 ? -5.359 36.094 4.84 1 90.12 150 THR A O 1
ATOM 1123 N N . THR A 1 151 ? -4.672 34.719 6.383 1 86.88 151 THR A N 1
ATOM 1124 C CA . THR A 1 151 ? -4.168 33.781 5.383 1 86.88 151 THR A CA 1
ATOM 1125 C C . THR A 1 151 ? -4.797 32.406 5.562 1 86.88 151 THR A C 1
ATOM 1127 O O . THR A 1 151 ? -4.941 31.922 6.691 1 86.88 151 THR A O 1
ATOM 1130 N N . ARG A 1 152 ? -5.379 31.891 4.477 1 91.12 152 ARG A N 1
ATOM 1131 C CA . ARG A 1 152 ? -5.727 30.469 4.41 1 91.12 152 ARG A CA 1
ATOM 1132 C C . ARG A 1 152 ? -4.652 29.688 3.676 1 91.12 152 ARG A C 1
ATOM 1134 O O . ARG A 1 152 ? -4.09 30.156 2.686 1 91.12 152 ARG A O 1
ATOM 1141 N N . GLN A 1 153 ? -4.281 28.625 4.324 1 93.25 153 GLN A N 1
ATOM 1142 C CA . GLN A 1 153 ? -3.223 27.797 3.746 1 93.25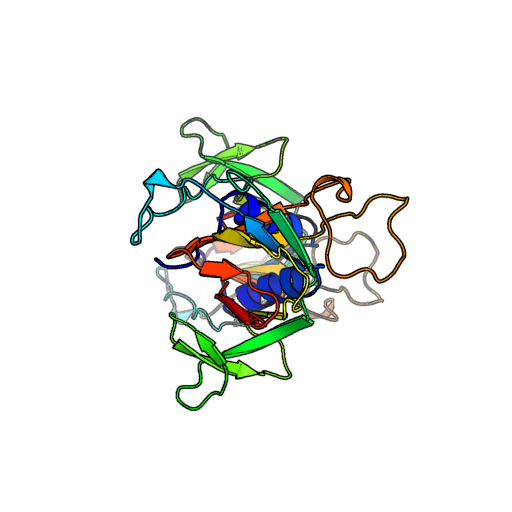 153 GLN A CA 1
ATOM 1143 C C . GLN A 1 153 ? -3.787 26.516 3.16 1 93.25 153 GLN A C 1
ATOM 1145 O O . GLN A 1 153 ? -4.578 25.812 3.809 1 93.25 153 GLN A O 1
ATOM 1150 N N . ARG A 1 154 ? -3.496 26.234 1.884 1 94.88 154 ARG A N 1
ATOM 1151 C CA . ARG A 1 154 ? -3.807 24.969 1.242 1 94.88 154 ARG A CA 1
ATOM 1152 C C . ARG A 1 154 ? -2.559 24.094 1.111 1 94.88 154 ARG A C 1
ATOM 1154 O O . ARG A 1 154 ? -1.489 24.594 0.749 1 94.88 154 ARG A O 1
ATOM 1161 N N . PHE A 1 155 ? -2.65 22.844 1.469 1 96.19 155 PHE A N 1
ATOM 1162 C CA . PHE A 1 155 ? -1.589 21.859 1.251 1 96.19 155 PHE A CA 1
ATOM 1163 C C . PHE A 1 155 ? -2.055 20.75 0.315 1 96.19 155 PHE A C 1
ATOM 1165 O O . PHE A 1 155 ? -3.164 20.234 0.461 1 96.19 155 PHE A O 1
ATOM 1172 N N . GLN A 1 156 ? -1.262 20.469 -0.659 1 96.44 156 GLN A N 1
ATOM 1173 C CA . GLN A 1 156 ? -1.488 19.312 -1.522 1 96.44 156 GLN A CA 1
ATOM 1174 C C . GLN A 1 156 ? -0.281 18.375 -1.523 1 96.44 156 GLN A C 1
ATOM 1176 O O . GLN A 1 156 ? 0.857 18.828 -1.677 1 96.44 156 GLN A O 1
ATOM 1181 N N . PHE A 1 157 ? -0.509 17.109 -1.317 1 97.44 157 PHE A N 1
ATOM 1182 C CA . PHE A 1 157 ? 0.51 16.078 -1.376 1 97.44 157 PHE A CA 1
ATOM 1183 C C . PHE A 1 157 ? 0.114 14.984 -2.363 1 97.44 157 PHE A C 1
ATOM 1185 O O . PHE A 1 157 ? -1.044 14.562 -2.398 1 97.44 157 PHE A O 1
ATOM 1192 N N . VAL A 1 158 ? 1.022 14.594 -3.172 1 97.88 158 VAL A N 1
ATOM 1193 C CA . VAL A 1 158 ? 0.814 13.406 -3.998 1 97.88 158 VAL A CA 1
ATOM 1194 C C . VAL A 1 158 ? 1.694 12.266 -3.494 1 97.88 158 VAL A C 1
ATOM 1196 O O . VAL A 1 158 ? 2.91 12.422 -3.359 1 97.88 158 VAL A O 1
ATOM 1199 N N . VAL A 1 159 ? 1.037 11.18 -3.164 1 97.06 159 VAL A N 1
ATOM 1200 C CA . VAL A 1 159 ? 1.742 9.969 -2.76 1 97.06 159 VAL A CA 1
ATOM 1201 C C . VAL A 1 159 ? 1.604 8.906 -3.846 1 97.06 159 VAL A C 1
ATOM 1203 O O . VAL A 1 159 ? 0.491 8.555 -4.246 1 97.06 159 VAL A O 1
ATOM 1206 N N . THR A 1 160 ? 2.775 8.445 -4.309 1 96.25 160 THR A N 1
ATOM 1207 C CA . THR A 1 160 ? 2.799 7.406 -5.336 1 96.25 160 THR A CA 1
ATOM 1208 C C . THR A 1 160 ? 3.238 6.07 -4.746 1 96.25 160 THR A C 1
ATOM 1210 O O . THR A 1 160 ? 4.227 6.004 -4.008 1 96.25 160 THR A O 1
ATOM 1213 N N . PHE A 1 161 ? 2.5 5.031 -5.098 1 94.12 161 PHE A N 1
ATOM 1214 C CA . PHE A 1 161 ? 2.719 3.715 -4.508 1 94.12 161 PHE A CA 1
ATOM 1215 C C . PHE A 1 161 ? 3.25 2.736 -5.551 1 94.12 161 PHE A C 1
ATOM 1217 O O . PHE A 1 161 ? 2.846 2.779 -6.715 1 94.12 161 PHE A O 1
ATOM 1224 N N . MET B 1 1 ? 12.438 20.469 1.73 1 73.69 1 MET B N 1
ATOM 1225 C CA . MET B 1 1 ? 12.742 19.047 1.665 1 73.69 1 MET B CA 1
ATOM 1226 C C . MET B 1 1 ? 11.5 18.234 1.282 1 73.69 1 MET B C 1
ATOM 1228 O O . MET B 1 1 ? 10.375 18.688 1.476 1 73.69 1 MET B O 1
ATOM 1232 N N . ALA B 1 2 ? 11.703 17.047 0.666 1 82.56 2 ALA B N 1
ATOM 1233 C CA . ALA B 1 2 ? 10.578 16.297 0.097 1 82.56 2 ALA B CA 1
ATOM 1234 C C . ALA B 1 2 ? 9.82 15.531 1.179 1 82.56 2 ALA B C 1
ATOM 1236 O O . ALA B 1 2 ? 10.375 15.234 2.238 1 82.56 2 ALA B O 1
ATOM 1237 N N . ALA B 1 3 ? 8.5 15.398 1.101 1 91.31 3 ALA B N 1
ATOM 1238 C CA . ALA B 1 3 ? 7.691 14.539 1.959 1 91.31 3 ALA B CA 1
ATOM 1239 C C . ALA B 1 3 ? 8.203 13.102 1.931 1 91.31 3 ALA B C 1
ATOM 1241 O O . ALA B 1 3 ? 8.617 12.602 0.88 1 91.31 3 ALA B O 1
ATOM 1242 N N . ILE B 1 4 ? 8.289 12.453 3.098 1 93.12 4 ILE B N 1
ATOM 1243 C CA . ILE B 1 4 ? 8.789 11.086 3.193 1 93.12 4 ILE B CA 1
ATOM 1244 C C . ILE B 1 4 ? 7.656 10.156 3.619 1 93.12 4 ILE B C 1
ATOM 1246 O O . ILE B 1 4 ? 6.887 10.477 4.527 1 93.12 4 ILE B O 1
ATOM 1250 N N . LEU B 1 5 ? 7.5 9.039 2.91 1 95.5 5 LEU B N 1
ATOM 1251 C CA . LEU B 1 5 ? 6.668 7.945 3.396 1 95.5 5 LEU B CA 1
ATOM 1252 C C . LEU B 1 5 ? 7.316 7.266 4.598 1 95.5 5 LEU B C 1
ATOM 1254 O O . LEU B 1 5 ? 8.469 6.828 4.523 1 95.5 5 LEU B O 1
ATOM 1258 N N . THR B 1 6 ? 6.574 7.117 5.684 1 97.69 6 THR B N 1
ATOM 1259 C CA . THR B 1 6 ? 7.152 6.633 6.93 1 97.69 6 THR B CA 1
ATOM 1260 C C . THR B 1 6 ? 7.09 5.109 7 1 97.69 6 THR B C 1
ATOM 1262 O O . THR B 1 6 ? 6.395 4.477 6.207 1 97.69 6 THR B O 1
ATOM 1265 N N . THR B 1 7 ? 7.82 4.535 7.996 1 97.62 7 THR B N 1
ATOM 1266 C CA . THR B 1 7 ? 7.754 3.102 8.266 1 97.62 7 THR B CA 1
ATOM 1267 C C . THR B 1 7 ? 6.344 2.697 8.688 1 97.62 7 THR B C 1
ATOM 1269 O O . THR B 1 7 ? 5.828 1.671 8.242 1 97.62 7 THR B O 1
ATOM 1272 N N . SER B 1 8 ? 5.715 3.508 9.531 1 97.75 8 SER B N 1
ATOM 1273 C CA . SER B 1 8 ? 4.348 3.195 9.938 1 97.75 8 SER B CA 1
ATOM 1274 C C . SER B 1 8 ? 3.396 3.223 8.75 1 97.75 8 SER B C 1
ATOM 1276 O O . SER B 1 8 ? 2.447 2.438 8.688 1 97.75 8 SER B O 1
ATOM 1278 N N . GLY B 1 9 ? 3.67 4.156 7.844 1 97.56 9 GLY B N 1
ATOM 1279 C CA . GLY B 1 9 ? 2.875 4.18 6.625 1 97.56 9 GLY B CA 1
ATOM 1280 C C . GLY B 1 9 ? 3.006 2.91 5.805 1 97.56 9 GLY B C 1
ATOM 1281 O O . GLY B 1 9 ? 2.01 2.379 5.312 1 97.56 9 GLY B O 1
ATOM 1282 N N . ARG B 1 10 ? 4.211 2.459 5.711 1 97.88 10 ARG B N 1
ATOM 1283 C CA . ARG B 1 10 ? 4.465 1.229 4.965 1 97.88 10 ARG B CA 1
ATOM 1284 C C . ARG B 1 10 ? 3.82 0.029 5.652 1 97.88 10 ARG B C 1
ATOM 1286 O O . ARG B 1 10 ? 3.318 -0.879 4.984 1 97.88 10 ARG B O 1
ATOM 1293 N N . VAL B 1 11 ? 3.764 0.044 6.945 1 98.44 11 VAL B N 1
ATOM 1294 C CA . VAL B 1 11 ? 3.098 -1.001 7.715 1 98.44 11 VAL B CA 1
ATOM 1295 C C . VAL B 1 11 ? 1.592 -0.947 7.465 1 98.44 11 VAL B C 1
ATOM 1297 O O . VAL B 1 11 ? 0.944 -1.986 7.312 1 98.44 11 VAL B O 1
ATOM 1300 N N . ALA B 1 12 ? 1.048 0.236 7.383 1 97.94 12 ALA B N 1
ATOM 1301 C CA . ALA B 1 12 ? -0.377 0.379 7.098 1 97.94 12 ALA B CA 1
ATOM 1302 C C . ALA B 1 12 ? -0.726 -0.217 5.734 1 97.94 12 ALA B C 1
ATOM 1304 O O . ALA B 1 12 ? -1.77 -0.856 5.578 1 97.94 12 ALA B O 1
ATOM 1305 N N . ILE B 1 13 ? 0.131 -0.019 4.77 1 97.88 13 ILE B N 1
ATOM 1306 C CA . ILE B 1 13 ? -0.042 -0.599 3.441 1 97.88 13 ILE B CA 1
ATOM 1307 C C . ILE B 1 13 ? -0.009 -2.123 3.535 1 97.88 13 ILE B C 1
ATOM 1309 O O . ILE B 1 13 ? -0.892 -2.803 3.006 1 97.88 13 ILE B O 1
ATOM 1313 N N . ALA B 1 14 ? 0.976 -2.65 4.277 1 98.56 14 ALA B N 1
ATOM 1314 C CA . ALA B 1 14 ? 1.122 -4.094 4.441 1 98.56 14 ALA B CA 1
ATOM 1315 C C . ALA B 1 14 ? -0.107 -4.699 5.113 1 98.56 14 ALA B C 1
ATOM 1317 O O . ALA B 1 14 ? -0.574 -5.77 4.723 1 98.56 14 ALA B O 1
ATOM 1318 N N . ILE B 1 15 ? -0.628 -4.004 6.094 1 98.12 15 ILE B N 1
ATOM 1319 C CA . ILE B 1 15 ? -1.823 -4.461 6.797 1 98.12 15 ILE B CA 1
ATOM 1320 C C . ILE B 1 15 ? -2.986 -4.578 5.812 1 98.12 15 ILE B C 1
ATOM 1322 O O . ILE B 1 15 ? -3.711 -5.574 5.812 1 98.12 15 ILE B O 1
ATOM 1326 N N . ALA B 1 16 ? -3.139 -3.584 4.961 1 96.88 16 ALA B N 1
ATOM 1327 C CA . ALA B 1 16 ? -4.242 -3.561 4.008 1 96.88 16 ALA B CA 1
ATOM 1328 C C . ALA B 1 16 ? -4.152 -4.734 3.033 1 96.88 16 ALA B C 1
ATOM 1330 O O . ALA B 1 16 ? -5.168 -5.32 2.662 1 96.88 16 ALA B O 1
ATOM 1331 N N . ILE B 1 17 ? -2.949 -5.082 2.619 1 98 17 ILE B N 1
ATOM 1332 C CA . ILE B 1 17 ? -2.73 -6.152 1.652 1 98 17 ILE B CA 1
ATOM 1333 C C . ILE B 1 17 ? -2.889 -7.508 2.338 1 98 17 ILE B C 1
ATOM 1335 O O . ILE B 1 17 ? -3.51 -8.422 1.787 1 98 17 ILE B O 1
ATOM 1339 N N . GLN B 1 18 ? -2.367 -7.668 3.549 1 98.19 18 GLN B N 1
ATOM 1340 C CA . GLN B 1 18 ? -2.379 -8.914 4.301 1 98.19 18 GLN B CA 1
ATOM 1341 C C . GLN B 1 18 ? -3.805 -9.383 4.582 1 98.19 18 GLN B C 1
ATOM 1343 O O . GLN B 1 18 ? -4.074 -10.578 4.641 1 98.19 18 GLN B O 1
ATOM 1348 N N . GLN B 1 19 ? -4.672 -8.438 4.656 1 96.69 19 GLN B N 1
ATOM 1349 C CA . GLN B 1 19 ? -6.051 -8.727 5.035 1 96.69 19 GLN B CA 1
ATOM 1350 C C . GLN B 1 19 ? -6.859 -9.219 3.838 1 96.69 19 GLN B C 1
ATOM 1352 O O . GLN B 1 19 ? -7.98 -9.703 3.994 1 96.69 19 GLN B O 1
ATOM 1357 N N . ARG B 1 20 ? -6.34 -9.219 2.678 1 97.19 20 ARG B N 1
ATOM 1358 C CA . ARG B 1 20 ? -7.055 -9.633 1.475 1 97.19 20 ARG B CA 1
ATOM 1359 C C . ARG B 1 20 ? -6.801 -11.102 1.165 1 97.19 20 ARG B C 1
ATOM 1361 O O . ARG B 1 20 ? -5.777 -11.664 1.566 1 97.19 20 ARG B O 1
ATOM 1368 N N . THR B 1 21 ? -7.793 -11.734 0.474 1 97.62 21 THR B N 1
ATOM 1369 C CA . THR B 1 21 ? -7.59 -13.102 0.025 1 97.62 21 THR B CA 1
ATOM 1370 C C . THR B 1 21 ? -6.586 -13.156 -1.124 1 97.62 21 THR B C 1
ATOM 1372 O O . THR B 1 21 ? -6.652 -12.344 -2.049 1 97.62 21 THR B O 1
ATOM 1375 N N . ALA B 1 22 ? -5.66 -14.086 -1.034 1 98.69 22 ALA B N 1
ATOM 1376 C CA . ALA B 1 22 ? -4.617 -14.203 -2.051 1 98.69 22 ALA B CA 1
ATOM 1377 C C . ALA B 1 22 ? -4.602 -15.609 -2.658 1 98.69 22 ALA B C 1
ATOM 1379 O O . ALA B 1 22 ? -4.773 -16.594 -1.947 1 98.69 22 ALA B O 1
ATOM 1380 N N . HIS B 1 23 ? -4.461 -15.703 -3.949 1 98.81 23 HIS B N 1
ATOM 1381 C CA . HIS B 1 23 ? -4.242 -16.938 -4.691 1 98.81 23 HIS B CA 1
ATOM 1382 C C . HIS B 1 23 ? -2.949 -16.875 -5.5 1 98.81 23 HIS B C 1
ATOM 1384 O O . HIS B 1 23 ? -2.607 -15.82 -6.047 1 98.81 23 HIS B O 1
ATOM 1390 N N . LEU B 1 24 ? -2.242 -17.922 -5.551 1 98.81 24 LEU B N 1
ATOM 1391 C CA . LEU B 1 24 ? -1.176 -18.047 -6.539 1 98.81 24 LEU B CA 1
ATOM 1392 C C . LEU B 1 24 ? -1.676 -18.766 -7.793 1 98.81 24 LEU B C 1
ATOM 1394 O O . LEU B 1 24 ? -2.051 -19.938 -7.738 1 98.81 24 LEU B O 1
ATOM 1398 N N . ALA B 1 25 ? -1.701 -18.016 -8.844 1 98.81 25 ALA B N 1
ATOM 1399 C CA . ALA B 1 25 ? -1.932 -18.609 -10.156 1 98.81 25 ALA B CA 1
ATOM 1400 C C . ALA B 1 25 ? -0.622 -19.094 -10.773 1 98.81 25 ALA B C 1
ATOM 1402 O O . ALA B 1 25 ? 0.41 -18.422 -10.648 1 98.81 25 ALA B O 1
ATOM 1403 N N . TRP B 1 26 ? -0.646 -20.234 -11.383 1 98.62 26 TRP B N 1
ATOM 1404 C CA . TRP B 1 26 ? 0.499 -20.703 -12.156 1 98.62 26 TRP B CA 1
ATOM 1405 C C . TRP B 1 26 ? 0.085 -21.047 -13.586 1 98.62 26 TRP B C 1
ATOM 1407 O O . TRP B 1 26 ? -1.099 -21.25 -13.867 1 98.62 26 TRP B O 1
ATOM 1417 N N . GLY B 1 27 ? 1.053 -20.938 -14.508 1 98.69 27 GLY B N 1
ATOM 1418 C CA . GLY B 1 27 ? 0.698 -21.094 -15.906 1 98.69 27 GLY B CA 1
ATOM 1419 C C . GLY B 1 27 ? 1.83 -21.641 -16.75 1 98.69 27 GLY B C 1
ATOM 1420 O O . GLY B 1 27 ? 2.984 -21.656 -16.312 1 98.69 27 GLY B O 1
ATOM 1421 N N . ASN B 1 28 ? 1.474 -22.016 -17.969 1 98.56 28 ASN B N 1
ATOM 1422 C CA . ASN B 1 28 ? 2.4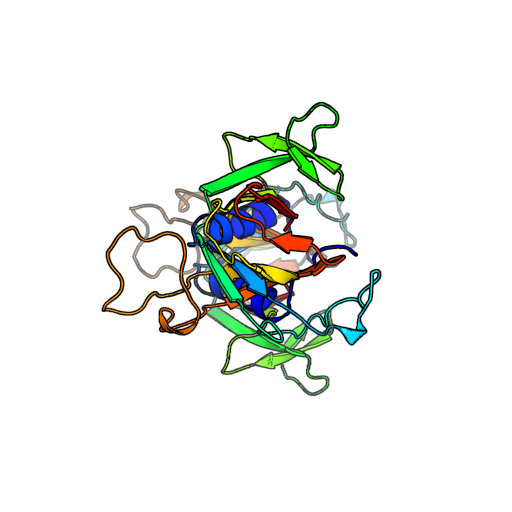1 -22.641 -18.891 1 98.56 28 ASN B CA 1
ATOM 1423 C C . ASN B 1 28 ? 3.389 -21.625 -19.469 1 98.56 28 ASN B C 1
ATOM 1425 O O . ASN B 1 28 ? 4.465 -22 -19.938 1 98.56 28 ASN B O 1
ATOM 1429 N N . GLY B 1 29 ? 2.984 -20.391 -19.469 1 98.06 29 GLY B N 1
ATOM 1430 C CA . GLY B 1 29 ? 3.803 -19.391 -20.141 1 98.06 29 GLY B CA 1
ATOM 1431 C C . GLY B 1 29 ? 4.023 -19.703 -21.609 1 98.06 29 GLY B C 1
ATOM 1432 O O . GLY B 1 29 ? 3.094 -20.109 -22.312 1 98.06 29 GLY B O 1
ATOM 1433 N N . ASP B 1 30 ? 5.195 -19.266 -22.094 1 98 30 ASP B N 1
ATOM 1434 C CA . ASP B 1 30 ? 5.621 -19.516 -23.469 1 98 30 ASP B CA 1
ATOM 1435 C C . ASP B 1 30 ? 6.805 -20.484 -23.516 1 98 30 ASP B C 1
ATOM 1437 O O . ASP B 1 30 ? 7.871 -20.188 -22.953 1 98 30 ASP B O 1
ATOM 1441 N N . PRO B 1 31 ? 6.59 -21.641 -24.188 1 96.62 31 PRO B N 1
ATOM 1442 C CA . PRO B 1 31 ? 7.688 -22.609 -24.25 1 96.62 31 PRO B CA 1
ATOM 1443 C C . PRO B 1 31 ? 8.961 -22.031 -24.859 1 96.62 31 PRO B C 1
ATOM 1445 O O . PRO B 1 31 ? 10.062 -22.484 -24.547 1 96.62 31 PRO B O 1
ATOM 1448 N N . SER B 1 32 ? 8.867 -21 -25.578 1 97.69 32 SER B N 1
ATOM 1449 C CA . SER B 1 32 ? 10.023 -20.406 -26.25 1 97.69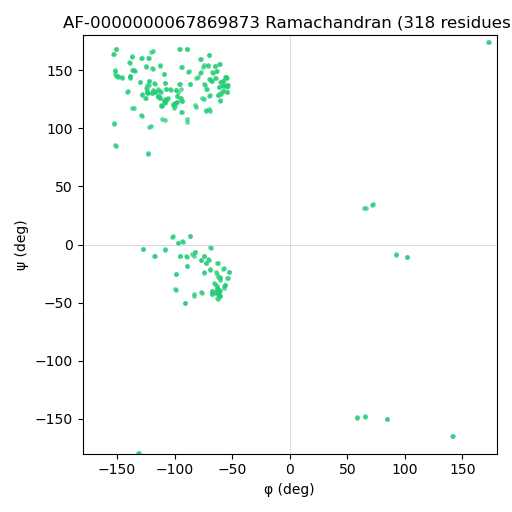 32 SER B CA 1
ATOM 1450 C C . SER B 1 32 ? 10.922 -19.672 -25.25 1 97.69 32 SER B C 1
ATOM 1452 O O . SER B 1 32 ? 12.055 -19.312 -25.578 1 97.69 32 SER B O 1
ATOM 1454 N N . TRP B 1 33 ? 10.484 -19.469 -23.953 1 96.56 33 TRP B N 1
ATOM 1455 C CA . TRP B 1 33 ? 11.273 -18.75 -22.953 1 96.56 33 TRP B CA 1
ATOM 1456 C C . TRP B 1 33 ? 12.492 -19.562 -22.547 1 96.56 33 TRP B C 1
ATOM 1458 O O . TRP B 1 33 ? 13.438 -19.016 -21.969 1 96.56 33 TRP B O 1
ATOM 1468 N N . GLY B 1 34 ? 12.414 -20.906 -22.781 1 95.25 34 GLY B N 1
ATOM 1469 C CA . GLY B 1 34 ? 13.523 -21.75 -22.375 1 95.25 34 GLY B CA 1
ATOM 1470 C C . GLY B 1 34 ? 13.719 -21.797 -20.875 1 95.25 34 GLY B C 1
ATOM 1471 O O . GLY B 1 34 ? 12.742 -21.812 -20.109 1 95.25 34 GLY B O 1
ATOM 1472 N N . ILE B 1 35 ? 14.977 -21.938 -20.375 1 95.5 35 ILE B N 1
ATOM 1473 C CA . ILE B 1 35 ? 15.242 -22.141 -18.953 1 95.5 35 ILE B CA 1
ATOM 1474 C C . ILE B 1 35 ? 15.547 -20.797 -18.297 1 95.5 35 ILE B C 1
ATOM 1476 O O . ILE B 1 35 ? 15.617 -20.703 -17.062 1 95.5 35 ILE B O 1
ATOM 1480 N N . THR B 1 36 ? 15.719 -19.766 -19.078 1 94.81 36 THR B N 1
ATOM 1481 C CA . THR B 1 36 ? 15.914 -18.406 -18.594 1 94.81 36 THR B CA 1
ATOM 1482 C C . THR B 1 36 ? 14.867 -17.469 -19.172 1 94.81 36 THR B C 1
ATOM 1484 O O . THR B 1 36 ? 15.148 -16.719 -20.109 1 94.81 36 THR B O 1
ATOM 1487 N N . PRO B 1 37 ? 13.688 -17.484 -18.656 1 96.19 37 PRO B N 1
ATOM 1488 C CA . PRO B 1 37 ? 12.617 -16.641 -19.203 1 96.19 37 PRO B CA 1
ATOM 1489 C C . PRO B 1 37 ? 12.906 -15.156 -19.062 1 96.19 37 PRO B C 1
ATOM 1491 O O . PRO B 1 37 ? 13.648 -14.742 -18.156 1 96.19 37 PRO B O 1
ATOM 1494 N N . PRO B 1 38 ? 12.406 -14.336 -20 1 95.5 38 PRO B N 1
ATOM 1495 C CA . PRO B 1 38 ? 12.523 -12.883 -19.844 1 95.5 38 PRO B CA 1
ATOM 1496 C C . PRO B 1 38 ? 11.734 -12.359 -18.656 1 95.5 38 PRO B C 1
ATOM 1498 O O . PRO B 1 38 ? 10.789 -13 -18.203 1 95.5 38 PRO B O 1
ATOM 1501 N N . ALA B 1 39 ? 12.188 -11.25 -18.125 1 95.31 39 ALA B N 1
ATOM 1502 C CA . ALA B 1 39 ? 11.445 -10.617 -17.031 1 95.31 39 ALA B CA 1
ATOM 1503 C C . ALA B 1 39 ? 10.016 -10.289 -17.469 1 95.31 39 ALA B C 1
ATOM 1505 O O . ALA B 1 39 ? 9.789 -9.836 -18.594 1 95.31 39 ALA B O 1
ATOM 1506 N N . PRO B 1 40 ? 9.055 -10.539 -16.625 1 96.69 40 PRO B N 1
ATOM 1507 C CA . PRO B 1 40 ? 7.703 -10.102 -16.984 1 96.69 40 PRO B CA 1
ATOM 1508 C C . PRO B 1 40 ? 7.562 -8.586 -17.016 1 96.69 40 PRO B C 1
ATOM 1510 O O . PRO B 1 40 ? 8.281 -7.883 -16.297 1 96.69 40 PRO B O 1
ATOM 1513 N N . PRO B 1 41 ? 6.715 -8.094 -17.875 1 95.94 41 PRO B N 1
ATOM 1514 C CA . PRO B 1 41 ? 6.449 -6.652 -17.828 1 95.94 41 PRO B CA 1
ATOM 1515 C C . PRO B 1 41 ? 5.695 -6.23 -16.578 1 95.94 41 PRO B C 1
ATOM 1517 O O . PRO B 1 41 ? 4.809 -6.953 -16.109 1 95.94 41 PRO B O 1
ATOM 1520 N N . SER B 1 42 ? 6.082 -5.07 -16.016 1 96.19 42 SER B N 1
ATOM 1521 C CA . SER B 1 42 ? 5.41 -4.562 -14.82 1 96.19 42 SER B CA 1
ATOM 1522 C C . SER B 1 42 ? 3.941 -4.262 -15.102 1 96.19 42 SER B C 1
ATOM 1524 O O . SER B 1 42 ? 3.139 -4.148 -14.172 1 96.19 42 SER B O 1
ATOM 1526 N N . SER B 1 43 ? 3.529 -4.172 -16.312 1 97.12 43 SER B N 1
ATOM 1527 C CA . SER B 1 43 ? 2.162 -3.83 -16.688 1 97.12 43 SER B CA 1
ATOM 1528 C C . SER B 1 43 ? 1.313 -5.082 -16.891 1 97.12 43 SER B C 1
ATOM 1530 O O . SER B 1 43 ? 0.156 -4.996 -17.297 1 97.12 43 SER B O 1
ATOM 1532 N N . ALA B 1 44 ? 1.903 -6.273 -16.641 1 97.06 44 ALA B N 1
ATOM 1533 C CA . ALA B 1 44 ? 1.124 -7.5 -16.781 1 97.06 44 ALA B CA 1
ATOM 1534 C C . ALA B 1 44 ? -0.12 -7.465 -15.898 1 97.06 44 ALA B C 1
ATOM 1536 O O . ALA B 1 44 ? -0.068 -6.992 -14.766 1 97.06 44 ALA B O 1
ATOM 1537 N N . SER B 1 45 ? -1.242 -7.902 -16.453 1 96.44 45 SER B N 1
ATOM 1538 C CA . SER B 1 45 ? -2.492 -7.953 -15.695 1 96.44 45 SER B CA 1
ATOM 1539 C C . SER B 1 45 ? -2.994 -9.383 -15.562 1 96.44 45 SER B C 1
ATOM 1541 O O . SER B 1 45 ? -3.949 -9.648 -14.828 1 96.44 45 SER B O 1
ATOM 1543 N N . ASP B 1 46 ? -2.348 -10.281 -16.312 1 97.69 46 ASP B N 1
ATOM 1544 C CA . ASP B 1 46 ? -2.686 -11.695 -16.297 1 97.69 46 ASP B CA 1
ATOM 1545 C C . ASP B 1 46 ? -1.479 -12.555 -16.656 1 97.69 46 ASP B C 1
ATOM 1547 O O . ASP B 1 46 ? -0.473 -12.039 -17.156 1 97.69 46 ASP B O 1
ATOM 1551 N N . LEU B 1 47 ? -1.606 -13.828 -16.344 1 98.19 47 LEU B N 1
ATOM 1552 C CA . LEU B 1 47 ? -0.655 -14.781 -16.906 1 98.19 47 LEU B CA 1
ATOM 1553 C C . LEU B 1 47 ? -0.898 -14.977 -18.391 1 98.19 47 LEU B C 1
ATOM 1555 O O . LEU B 1 47 ? -2.012 -14.758 -18.875 1 98.19 47 LEU B O 1
ATOM 1559 N N . LEU B 1 48 ? 0.164 -15.359 -19.109 1 97.75 48 LEU B N 1
ATOM 1560 C CA . LEU B 1 48 ? 0.02 -15.672 -20.531 1 97.75 48 LEU B CA 1
ATOM 1561 C C . LEU B 1 48 ? -0.869 -16.891 -20.734 1 97.75 48 LEU B C 1
ATOM 1563 O O . LEU B 1 48 ? -1.681 -16.922 -21.656 1 97.75 48 LEU B O 1
ATOM 1567 N N . ALA B 1 49 ? -0.768 -17.953 -19.922 1 98 49 ALA B N 1
ATOM 1568 C CA . ALA B 1 49 ? -1.497 -19.203 -20.078 1 98 49 ALA B CA 1
ATOM 1569 C C . ALA B 1 49 ? -1.701 -19.875 -18.719 1 98 49 ALA B C 1
ATOM 1571 O O . ALA B 1 49 ? -1.007 -20.844 -18.391 1 98 49 ALA B O 1
ATOM 1572 N N . GLU B 1 50 ? -2.76 -19.5 -18 1 98.69 50 GLU B N 1
ATOM 1573 C CA . GLU B 1 50 ? -2.996 -19.984 -16.656 1 98.69 50 GLU B CA 1
ATOM 1574 C C . GLU B 1 50 ? -3.484 -21.438 -16.672 1 98.69 50 GLU B C 1
ATOM 1576 O O . GLU B 1 50 ? -4.324 -21.797 -17.5 1 98.69 50 GLU B O 1
ATOM 1581 N N . VAL B 1 51 ? -2.975 -22.188 -15.789 1 98.69 51 VAL B N 1
ATOM 1582 C CA . VAL B 1 51 ? -3.357 -23.578 -15.594 1 98.69 51 VAL B CA 1
ATOM 1583 C C . VAL B 1 51 ? -4.34 -23.688 -14.43 1 98.69 51 VAL B C 1
ATOM 1585 O O . VAL B 1 51 ? -5.266 -24.5 -14.469 1 98.69 51 VAL B O 1
ATOM 1588 N N . GLY B 1 52 ? -4.164 -22.969 -13.461 1 98.69 52 GLY B N 1
ATOM 1589 C CA . GLY B 1 52 ? -4.953 -22.969 -12.242 1 98.69 52 GLY B CA 1
ATOM 1590 C C . GLY B 1 52 ? -4.371 -22.078 -11.156 1 98.69 52 GLY B C 1
ATOM 1591 O O . GLY B 1 52 ? -3.318 -21.469 -11.352 1 98.69 52 GLY B O 1
ATOM 1592 N N . ARG B 1 53 ? -5.09 -21.953 -10.102 1 98.81 53 ARG B N 1
ATOM 1593 C CA . ARG B 1 53 ? -4.598 -21.156 -8.992 1 98.81 53 ARG B CA 1
ATOM 1594 C C . ARG B 1 53 ? -5.043 -21.734 -7.652 1 98.81 53 ARG B C 1
ATOM 1596 O O . ARG B 1 53 ? -6.113 -22.328 -7.555 1 98.81 53 ARG B O 1
ATOM 1603 N N . ARG B 1 54 ? -4.172 -21.625 -6.672 1 98.75 54 ARG B N 1
ATOM 1604 C CA . ARG B 1 54 ? -4.418 -22.156 -5.336 1 98.75 54 ARG B CA 1
ATOM 1605 C C . ARG B 1 54 ? -4.43 -21.031 -4.297 1 98.75 54 ARG B C 1
ATOM 1607 O O . ARG B 1 54 ? -3.578 -20.141 -4.328 1 98.75 54 ARG B O 1
ATOM 1614 N N . LYS B 1 55 ? -5.359 -21.094 -3.346 1 98.38 55 LYS B N 1
ATOM 1615 C CA . LYS B 1 55 ? -5.465 -20.141 -2.242 1 98.38 55 LYS B CA 1
ATOM 1616 C C . LYS B 1 55 ? -4.242 -20.219 -1.334 1 98.38 55 LYS B C 1
ATOM 1618 O O . LYS B 1 55 ? -3.711 -21.297 -1.087 1 98.38 55 LYS B O 1
ATOM 1623 N N . ALA B 1 56 ? -3.84 -19.062 -0.844 1 98.56 56 ALA B N 1
ATOM 1624 C CA . ALA B 1 56 ? -2.715 -19.016 0.087 1 98.56 56 ALA B CA 1
ATOM 1625 C C . ALA B 1 56 ? -2.99 -19.875 1.32 1 98.56 56 ALA B C 1
ATOM 1627 O O . ALA B 1 56 ? -4.09 -19.828 1.878 1 98.56 56 ALA B O 1
ATOM 1628 N N . THR B 1 57 ? -1.996 -20.688 1.664 1 98 57 THR B N 1
ATOM 1629 C CA . THR B 1 57 ? -2.055 -21.438 2.912 1 98 57 THR B CA 1
ATOM 1630 C C . THR B 1 57 ? -1.959 -20.5 4.113 1 98 57 THR B C 1
ATOM 1632 O O . THR B 1 57 ? -2.684 -20.672 5.098 1 98 57 THR B O 1
ATOM 1635 N N . SER B 1 58 ? -1.081 -19.531 4.035 1 98 58 SER B N 1
ATOM 1636 C CA . SER B 1 58 ? -0.964 -18.5 5.062 1 98 58 SER B CA 1
ATOM 1637 C C . SER B 1 58 ? -0.441 -17.188 4.477 1 98 58 SER B C 1
ATOM 1639 O O . SER B 1 58 ? 0.221 -17.188 3.436 1 98 58 SER B O 1
ATOM 1641 N N . VAL B 1 59 ? -0.811 -16.141 5.027 1 98.69 59 VAL B N 1
ATOM 1642 C CA . VAL B 1 59 ? -0.319 -14.789 4.781 1 98.69 59 VAL B CA 1
ATOM 1643 C C . VAL B 1 59 ? 0.059 -14.125 6.105 1 98.69 59 VAL B C 1
ATOM 1645 O O . VAL B 1 59 ? -0.809 -13.844 6.934 1 98.69 59 VAL B O 1
ATOM 1648 N N . ASP B 1 60 ? 1.407 -13.898 6.289 1 98.81 60 ASP B N 1
ATOM 1649 C CA . ASP B 1 60 ? 1.869 -13.5 7.617 1 98.81 60 ASP B CA 1
ATOM 1650 C C . ASP B 1 60 ? 2.869 -12.352 7.527 1 98.81 60 ASP B C 1
ATOM 1652 O O . ASP B 1 60 ? 3.629 -12.258 6.559 1 98.81 60 ASP B O 1
ATOM 1656 N N . PHE B 1 61 ? 2.881 -11.531 8.562 1 98.88 61 PHE B N 1
ATOM 1657 C CA . PHE B 1 61 ? 3.939 -10.531 8.672 1 98.88 61 PHE B CA 1
ATOM 1658 C C . PHE B 1 61 ? 5.277 -11.188 8.992 1 98.88 61 PHE B C 1
ATOM 1660 O O . PHE B 1 61 ? 5.332 -12.148 9.766 1 98.88 61 PHE B O 1
ATOM 1667 N N . VAL B 1 62 ? 6.312 -10.625 8.375 1 98.75 62 VAL B N 1
ATOM 1668 C CA . VAL B 1 62 ? 7.637 -11.188 8.602 1 98.75 62 VAL B CA 1
ATOM 1669 C C . VAL B 1 62 ? 8.648 -10.07 8.805 1 98.75 62 VAL B C 1
ATOM 1671 O O . VAL B 1 62 ? 8.367 -8.906 8.5 1 98.75 62 VAL B O 1
ATOM 1674 N N . VAL B 1 63 ? 9.789 -10.359 9.367 1 98.44 63 VAL B N 1
ATOM 1675 C CA . VAL B 1 63 ? 10.898 -9.43 9.586 1 98.44 63 VAL B CA 1
ATOM 1676 C C . VAL B 1 63 ? 12.195 -10.047 9.07 1 98.44 63 VAL B C 1
ATOM 1678 O O . VAL B 1 63 ? 12.422 -11.25 9.227 1 98.44 63 VAL B O 1
ATOM 1681 N N . PRO B 1 64 ? 13.062 -9.25 8.422 1 98.12 64 PRO B N 1
ATOM 1682 C CA . PRO B 1 64 ? 14.367 -9.797 8.031 1 98.12 64 PRO B CA 1
ATOM 1683 C C . PRO B 1 64 ? 15.125 -10.406 9.211 1 98.12 64 PRO B C 1
ATOM 1685 O O . PRO B 1 64 ? 15.172 -9.812 10.289 1 98.12 64 PRO B O 1
ATOM 1688 N N . ASP B 1 65 ? 15.586 -11.562 9.008 1 98.38 65 ASP B N 1
ATOM 1689 C CA . ASP B 1 65 ? 16.312 -12.328 10.016 1 98.38 65 ASP B CA 1
ATOM 1690 C C . ASP B 1 65 ? 17.281 -13.312 9.359 1 98.38 65 ASP B C 1
ATOM 1692 O O . ASP B 1 65 ? 16.859 -14.344 8.828 1 98.38 65 ASP B O 1
ATOM 1696 N N . PRO B 1 66 ? 18.562 -12.969 9.391 1 97.31 66 PRO B N 1
ATOM 1697 C CA . PRO B 1 66 ? 19.547 -13.852 8.742 1 97.31 66 PRO B CA 1
ATOM 1698 C C . PRO B 1 66 ? 19.438 -15.297 9.211 1 97.31 66 PRO B C 1
ATOM 1700 O O . PRO B 1 66 ? 19.844 -16.219 8.5 1 97.31 66 PRO B O 1
ATOM 1703 N N . ASP B 1 67 ? 18.906 -15.625 10.391 1 97.69 67 ASP B N 1
ATOM 1704 C CA . ASP B 1 67 ? 18.75 -16.969 10.922 1 97.69 67 ASP B CA 1
ATOM 1705 C C . ASP B 1 67 ? 17.312 -17.469 10.781 1 97.69 67 ASP B C 1
ATOM 1707 O O . ASP B 1 67 ? 16.938 -18.484 11.359 1 97.69 67 ASP B O 1
ATOM 1711 N N . GLY B 1 68 ? 16.5 -16.672 10.094 1 97.81 68 GLY B N 1
ATOM 1712 C CA . GLY B 1 68 ? 15.078 -17.016 9.977 1 97.81 68 GLY B CA 1
ATOM 1713 C C . GLY B 1 68 ? 14.82 -18.219 9.109 1 97.81 68 GLY B C 1
ATOM 1714 O O . GLY B 1 68 ? 15.641 -18.562 8.25 1 97.81 68 GLY B O 1
ATOM 1715 N N . ASP B 1 69 ? 13.672 -18.828 9.188 1 96.81 69 ASP B N 1
ATOM 1716 C CA . ASP B 1 69 ? 13.312 -20.078 8.523 1 96.81 69 ASP B CA 1
ATOM 1717 C C . ASP B 1 69 ? 12.734 -19.828 7.137 1 96.81 69 ASP B C 1
ATOM 1719 O O . ASP B 1 69 ? 12.609 -20.75 6.328 1 96.81 69 ASP B O 1
ATOM 1723 N N . ILE B 1 70 ? 12.305 -18.609 6.902 1 97.19 70 ILE B N 1
ATOM 1724 C CA . ILE B 1 70 ? 11.773 -18.234 5.598 1 97.19 70 ILE B CA 1
ATOM 1725 C C . ILE B 1 70 ? 12.898 -17.734 4.703 1 97.19 70 ILE B C 1
ATOM 1727 O O . ILE B 1 70 ? 13.477 -16.672 4.957 1 97.19 70 ILE B O 1
ATOM 1731 N N . ALA B 1 71 ? 13.258 -18.5 3.754 1 95.44 71 ALA B N 1
ATOM 1732 C CA . ALA B 1 71 ? 14.352 -18.172 2.842 1 95.44 71 ALA B CA 1
ATOM 1733 C C . ALA B 1 71 ? 13.828 -17.891 1.437 1 95.44 71 ALA B C 1
ATOM 1735 O O . ALA B 1 71 ? 13.312 -18.797 0.769 1 95.44 71 ALA B O 1
ATOM 1736 N N . VAL B 1 72 ? 13.852 -16.641 1.008 1 93.62 72 VAL B N 1
ATOM 1737 C CA . VAL B 1 72 ? 13.477 -16.234 -0.342 1 93.62 72 VAL B CA 1
ATOM 1738 C C . VAL B 1 72 ? 14.656 -15.539 -1.015 1 93.62 72 VAL B C 1
ATOM 1740 O O . VAL B 1 72 ? 15.656 -15.227 -0.362 1 93.62 72 VAL B O 1
ATOM 1743 N N . PRO B 1 73 ? 14.594 -15.359 -2.318 1 89.31 73 PRO B N 1
ATOM 1744 C CA . PRO B 1 73 ? 15.734 -14.758 -3.018 1 89.31 73 PRO B CA 1
ATOM 1745 C C . PRO B 1 73 ? 16.156 -13.422 -2.412 1 89.31 73 PRO B C 1
ATOM 1747 O O . PRO B 1 73 ? 17.344 -13.07 -2.461 1 89.31 73 PRO B O 1
ATOM 1750 N N . GLU B 1 74 ? 15.289 -12.672 -1.814 1 89.62 74 GLU B N 1
ATOM 1751 C CA . GLU B 1 74 ? 15.57 -11.359 -1.245 1 89.62 74 GLU B CA 1
ATOM 1752 C C . GLU B 1 74 ? 16.297 -11.477 0.092 1 89.62 74 GLU B C 1
ATOM 1754 O O . GLU B 1 74 ? 16.859 -10.5 0.59 1 89.62 74 GLU B O 1
ATOM 1759 N N . GLY B 1 75 ? 16.328 -12.68 0.688 1 94.5 75 GLY B N 1
ATOM 1760 C CA . GLY B 1 75 ? 16.953 -12.891 1.986 1 94.5 75 GLY B CA 1
ATOM 1761 C C . GLY B 1 75 ? 16.188 -13.852 2.869 1 94.5 75 GLY B C 1
ATOM 1762 O O . GLY B 1 75 ? 15.398 -14.664 2.375 1 94.5 75 GLY B O 1
ATOM 1763 N N . ARG B 1 76 ? 16.562 -13.805 4.141 1 97.94 76 ARG B N 1
ATOM 1764 C CA . ARG B 1 76 ? 15.891 -14.656 5.125 1 97.94 76 ARG B CA 1
ATOM 1765 C C . ARG B 1 76 ? 15.008 -13.82 6.051 1 97.94 76 ARG B C 1
ATOM 1767 O O . ARG B 1 76 ? 15.32 -12.664 6.344 1 97.94 76 ARG B O 1
ATOM 1774 N N . PHE B 1 77 ? 13.914 -14.445 6.453 1 98.62 77 PHE B N 1
ATOM 1775 C CA . PHE B 1 77 ? 12.922 -13.766 7.277 1 98.62 77 PHE B CA 1
ATOM 1776 C C . PHE B 1 77 ? 12.391 -14.695 8.367 1 98.62 77 PHE B C 1
ATOM 1778 O O . PHE B 1 77 ? 12.484 -15.922 8.242 1 98.62 77 PHE B O 1
ATOM 1785 N N . SER B 1 78 ? 11.852 -14.102 9.453 1 98.75 78 SER B N 1
ATOM 1786 C CA . SER B 1 78 ? 11.094 -14.797 10.492 1 98.75 78 SER B CA 1
ATOM 1787 C C . SER B 1 78 ? 9.68 -14.242 10.602 1 98.75 78 SER B C 1
ATOM 1789 O O . SER B 1 78 ? 9.43 -13.086 10.266 1 98.75 78 SER B O 1
ATOM 1791 N N . LEU B 1 79 ? 8.789 -15.125 11.047 1 98.5 79 LEU B N 1
ATOM 1792 C CA . LEU B 1 79 ? 7.43 -14.68 11.312 1 98.5 79 LEU B CA 1
ATOM 1793 C C . LEU B 1 79 ? 7.418 -13.586 12.383 1 98.5 79 LEU B C 1
ATOM 1795 O O . LEU B 1 79 ? 8.195 -13.641 13.336 1 98.5 79 LEU B O 1
ATOM 1799 N N . SER B 1 80 ? 6.598 -12.609 12.188 1 98.69 80 SER B N 1
ATOM 1800 C CA . SER B 1 80 ? 6.375 -11.555 13.172 1 98.69 80 SER B CA 1
ATOM 1801 C C . SER B 1 80 ? 4.953 -11.602 13.719 1 98.69 80 SER B C 1
ATOM 1803 O O . SER B 1 80 ? 3.99 -11.648 12.953 1 98.69 80 SER B O 1
ATOM 1805 N N . PRO B 1 81 ? 4.816 -11.641 15.023 1 98 81 PRO B N 1
ATOM 1806 C CA . PRO B 1 81 ? 3.463 -11.641 15.586 1 98 81 PRO B CA 1
ATOM 1807 C C . PRO B 1 81 ? 2.773 -10.281 15.469 1 98 81 PRO B C 1
ATOM 1809 O O . PRO B 1 81 ? 1.562 -10.18 15.68 1 98 81 PRO B O 1
ATOM 1812 N N . THR B 1 82 ? 3.529 -9.188 15.203 1 98.19 82 THR B N 1
ATOM 1813 C CA . THR B 1 82 ? 2.988 -7.848 15.008 1 98.19 82 THR B CA 1
ATOM 1814 C C . THR B 1 82 ? 3.189 -7.391 13.562 1 98.19 82 THR B C 1
ATOM 1816 O O . THR B 1 82 ? 4.105 -7.855 12.883 1 98.19 82 THR B O 1
ATOM 1819 N N . PRO B 1 83 ? 2.373 -6.535 13.102 1 98.44 83 PRO B N 1
ATOM 1820 C CA . PRO B 1 83 ? 2.484 -6.078 11.719 1 98.44 83 PRO B CA 1
ATOM 1821 C C . PRO B 1 83 ? 3.852 -5.469 11.406 1 98.44 83 PRO B C 1
ATOM 1823 O O . PRO B 1 83 ? 4.434 -4.781 12.25 1 98.44 83 PRO B O 1
ATOM 1826 N N . THR B 1 84 ? 4.379 -5.691 10.289 1 98.62 84 THR B N 1
ATOM 1827 C CA . THR B 1 84 ? 5.562 -5.086 9.688 1 98.62 84 THR B CA 1
ATOM 1828 C C . THR B 1 84 ? 5.273 -4.648 8.25 1 98.62 84 THR B C 1
ATOM 1830 O O . THR B 1 84 ? 4.156 -4.82 7.758 1 98.62 84 THR B O 1
ATOM 1833 N N . ASN B 1 85 ? 6.309 -4.082 7.562 1 98 85 ASN B N 1
ATOM 1834 C CA . ASN B 1 85 ? 6.105 -3.645 6.184 1 98 85 ASN B CA 1
ATOM 1835 C C . ASN B 1 85 ? 6.344 -4.777 5.191 1 98 85 ASN B C 1
ATOM 1837 O O . ASN B 1 85 ? 6.375 -4.551 3.98 1 98 85 ASN B O 1
ATOM 1841 N N . SER B 1 86 ? 6.555 -6.051 5.711 1 98.5 86 SER B N 1
ATOM 1842 C CA . SER B 1 86 ? 6.801 -7.207 4.852 1 98.5 86 SER B CA 1
ATOM 1843 C C . SER B 1 86 ? 5.797 -8.32 5.121 1 98.5 86 SER B C 1
ATOM 1845 O O . SER B 1 86 ? 5.527 -8.656 6.277 1 98.5 86 SER B O 1
ATOM 1847 N N . VAL B 1 87 ? 5.23 -8.828 4.086 1 98.69 87 VAL B N 1
ATOM 1848 C CA . VAL B 1 87 ? 4.238 -9.891 4.172 1 98.69 87 VAL B CA 1
ATOM 1849 C C . VAL B 1 87 ? 4.73 -11.125 3.414 1 98.69 87 VAL B C 1
ATOM 1851 O O . VAL B 1 87 ? 5.215 -11.016 2.283 1 98.69 87 VAL B O 1
ATOM 1854 N N . CYS B 1 88 ? 4.691 -12.273 4.02 1 98.69 88 CYS B N 1
ATOM 1855 C CA . CYS B 1 88 ? 4.996 -13.547 3.385 1 98.69 88 CYS B CA 1
ATOM 1856 C C . CYS B 1 88 ? 3.723 -14.266 2.953 1 98.69 88 CYS B C 1
ATOM 1858 O O . CYS B 1 88 ? 2.828 -14.492 3.768 1 98.69 88 CYS B O 1
ATOM 1860 N N . PHE B 1 89 ? 3.631 -14.562 1.721 1 98.62 89 PHE B N 1
ATOM 1861 C CA . PHE B 1 89 ? 2.576 -15.398 1.159 1 98.62 89 PHE B CA 1
ATOM 1862 C C . PHE B 1 89 ? 3.066 -16.828 0.956 1 98.62 89 PHE B C 1
ATOM 1864 O O . PHE B 1 89 ? 4.066 -17.047 0.271 1 98.62 89 PHE B O 1
ATOM 1871 N N . ASP B 1 90 ? 2.383 -17.766 1.578 1 98.38 90 ASP B N 1
ATOM 1872 C CA . ASP B 1 90 ? 2.76 -19.172 1.521 1 98.38 90 ASP B CA 1
ATOM 1873 C C . ASP B 1 90 ? 1.7 -20 0.792 1 98.38 90 ASP B C 1
ATOM 1875 O O . ASP B 1 90 ? 0.51 -19.891 1.096 1 98.38 90 ASP B O 1
ATOM 1879 N N . PHE B 1 91 ? 2.143 -20.766 -0.212 1 98.31 91 PHE B N 1
ATOM 1880 C CA . PHE B 1 91 ? 1.253 -21.578 -1.026 1 98.31 91 PHE B CA 1
ATOM 1881 C C . PHE B 1 91 ? 1.749 -23.016 -1.092 1 98.31 91 PHE B C 1
ATOM 1883 O O . PHE B 1 91 ? 2.91 -23.266 -1.428 1 98.31 91 PHE B O 1
ATOM 1890 N N . PHE B 1 92 ? 0.867 -23.922 -0.806 1 97.5 92 PHE B N 1
ATOM 1891 C CA . PHE B 1 92 ? 1.207 -25.344 -0.855 1 97.5 92 PHE B CA 1
ATOM 1892 C C . PHE B 1 92 ? 0.317 -26.078 -1.849 1 97.5 92 PHE B C 1
ATOM 1894 O O . PHE B 1 92 ? -0.813 -26.453 -1.523 1 97.5 92 PHE B O 1
ATOM 1901 N N . PHE B 1 93 ? 0.855 -26.375 -3.057 1 97.25 93 PHE B N 1
ATOM 1902 C CA . PHE B 1 93 ? 0.119 -27.109 -4.078 1 97.25 93 PHE B CA 1
ATOM 1903 C C . PHE B 1 93 ? 0.098 -28.594 -3.76 1 97.25 93 PHE B C 1
ATOM 1905 O O . PHE B 1 93 ? 1.046 -29.125 -3.176 1 97.25 93 PHE B O 1
ATOM 1912 N N . GLN B 1 94 ? -0.992 -29.25 -4.152 1 96.5 94 GLN B N 1
ATOM 1913 C CA . GLN B 1 94 ? -1.164 -30.672 -3.893 1 96.5 94 GLN B CA 1
ATOM 1914 C C . GLN B 1 94 ? -0.728 -31.5 -5.094 1 96.5 94 GLN B C 1
ATOM 1916 O O . GLN B 1 94 ? -0.524 -30.969 -6.184 1 96.5 94 GLN B O 1
ATOM 1921 N N . PHE B 1 95 ? -0.612 -32.812 -4.91 1 95.44 95 PHE B N 1
ATOM 1922 C CA . PHE B 1 95 ? -0.104 -33.75 -5.922 1 95.44 95 PHE B CA 1
ATOM 1923 C C . PHE B 1 95 ? -0.922 -33.656 -7.203 1 95.44 95 PHE B C 1
ATOM 1925 O O . PHE B 1 95 ? -0.366 -33.656 -8.305 1 95.44 95 PHE B O 1
ATOM 1932 N N . GLU B 1 96 ? -2.176 -33.469 -7.094 1 95.12 96 GLU B N 1
ATOM 1933 C CA . GLU B 1 96 ? -3.059 -33.562 -8.25 1 95.12 96 GLU B CA 1
ATOM 1934 C C . GLU B 1 96 ? -3.203 -32.219 -8.969 1 95.12 96 GLU B C 1
ATOM 1936 O O . GLU B 1 96 ? -3.746 -32.156 -10.07 1 95.12 96 GLU B O 1
ATOM 1941 N N . ASP B 1 97 ? -2.717 -31.188 -8.344 1 96.69 97 ASP B N 1
ATOM 1942 C CA . ASP B 1 97 ? -2.855 -29.859 -8.93 1 96.69 97 ASP B CA 1
ATOM 1943 C C . ASP B 1 97 ? -1.989 -29.719 -10.18 1 96.69 97 ASP B C 1
ATOM 1945 O O . ASP B 1 97 ? -0.76 -29.75 -10.094 1 96.69 97 ASP B O 1
ATOM 1949 N N . GLY B 1 98 ? -2.637 -29.547 -11.305 1 95.94 98 GLY B N 1
ATOM 1950 C CA . GLY B 1 98 ? -1.925 -29.266 -12.539 1 95.94 98 GLY B CA 1
ATOM 1951 C C . GLY B 1 98 ? -1.061 -30.422 -13 1 95.94 98 GLY B C 1
ATOM 1952 O O . GLY B 1 98 ? 0.004 -30.219 -13.586 1 95.94 98 GLY B O 1
ATOM 1953 N N . VAL B 1 99 ? -1.479 -31.625 -12.711 1 95.06 99 VAL B N 1
ATOM 1954 C CA . VAL B 1 99 ? -0.685 -32.781 -13.07 1 95.06 99 VAL B CA 1
ATOM 1955 C C . VAL B 1 99 ? -0.481 -32.844 -14.578 1 95.06 99 VAL B C 1
ATOM 1957 O O . VAL B 1 99 ? -1.431 -32.656 -15.344 1 95.06 99 VAL B O 1
ATOM 1960 N N . GLY B 1 100 ? 0.817 -33.031 -15 1 95.94 100 GLY B N 1
ATOM 1961 C CA . GLY B 1 100 ? 1.149 -33.156 -16.406 1 95.94 100 GLY B CA 1
ATOM 1962 C C . GLY B 1 100 ? 1.502 -31.844 -17.062 1 95.94 100 GLY B C 1
ATOM 1963 O O . GLY B 1 100 ? 2.033 -31.828 -18.188 1 95.94 100 GLY B O 1
ATOM 1964 N N . GLU B 1 101 ? 1.309 -30.734 -16.391 1 97.62 101 GLU B N 1
ATOM 1965 C CA . GLU B 1 101 ? 1.559 -29.406 -16.938 1 97.62 101 GLU B CA 1
ATOM 1966 C C . GLU B 1 101 ? 3.006 -28.984 -16.719 1 97.62 101 GLU B C 1
ATOM 1968 O O . GLU B 1 101 ? 3.645 -29.422 -15.758 1 97.62 101 GLU B O 1
ATOM 1973 N N . VAL B 1 102 ? 3.543 -28.188 -17.625 1 97.94 102 VAL B N 1
ATOM 1974 C CA . VAL B 1 102 ? 4.82 -27.516 -17.453 1 97.94 102 VAL B CA 1
ATOM 1975 C C . VAL B 1 102 ? 4.574 -26.062 -17.047 1 97.94 102 VAL B C 1
ATOM 1977 O O . VAL B 1 102 ? 3.943 -25.297 -17.797 1 97.94 102 VAL B O 1
ATOM 1980 N N . ILE B 1 103 ? 5.027 -25.672 -15.867 1 97.94 103 ILE B N 1
ATOM 1981 C CA . ILE B 1 103 ? 4.789 -24.344 -15.305 1 97.94 103 ILE B CA 1
ATOM 1982 C C . ILE B 1 103 ? 5.992 -23.438 -15.562 1 97.94 103 ILE B C 1
ATOM 1984 O O . ILE B 1 103 ? 7.133 -23.828 -15.289 1 97.94 103 ILE B O 1
ATOM 1988 N N . ARG B 1 104 ? 5.762 -22.219 -16.156 1 98.25 104 ARG B N 1
ATOM 1989 C CA . ARG B 1 104 ? 6.848 -21.312 -16.484 1 98.25 104 ARG B CA 1
ATOM 1990 C C . ARG B 1 104 ? 6.598 -19.922 -15.898 1 98.25 104 ARG B C 1
ATOM 1992 O O . ARG B 1 104 ? 7.426 -19.031 -16.047 1 98.25 104 ARG B O 1
ATOM 1999 N N . GLU B 1 105 ? 5.445 -19.703 -15.258 1 98.38 105 GLU B N 1
ATOM 2000 C CA . GLU B 1 105 ? 5.098 -18.422 -14.648 1 98.38 105 GLU B CA 1
ATOM 2001 C C . GLU B 1 105 ? 4.16 -18.609 -13.461 1 98.38 105 GLU B C 1
ATOM 2003 O O . GLU B 1 105 ? 3.354 -19.547 -13.438 1 98.38 105 GLU B O 1
ATOM 2008 N N . VAL B 1 106 ? 4.312 -17.75 -12.484 1 98.5 106 VAL B N 1
ATOM 2009 C CA . VAL B 1 106 ? 3.451 -17.703 -11.312 1 98.5 106 VAL B CA 1
ATOM 2010 C C . VAL B 1 106 ? 3.102 -16.25 -10.977 1 98.5 106 VAL B C 1
ATOM 2012 O O . VAL B 1 106 ? 3.855 -15.328 -11.312 1 98.5 106 VAL B O 1
ATOM 2015 N N . ALA B 1 107 ? 1.945 -16.031 -10.406 1 98.81 107 ALA B N 1
ATOM 2016 C CA . ALA B 1 107 ? 1.517 -14.703 -10.008 1 98.81 107 ALA B CA 1
ATOM 2017 C C . ALA B 1 107 ? 0.606 -14.758 -8.781 1 98.81 107 ALA B C 1
ATOM 2019 O O . ALA B 1 107 ? -0.179 -15.695 -8.625 1 98.81 107 ALA B O 1
ATOM 2020 N N . ILE B 1 108 ? 0.715 -13.797 -7.941 1 98.81 108 ILE B N 1
ATOM 2021 C CA . ILE B 1 108 ? -0.212 -13.648 -6.824 1 98.81 108 ILE B CA 1
ATOM 2022 C C . ILE B 1 108 ? -1.354 -12.711 -7.227 1 98.81 108 ILE B C 1
ATOM 2024 O O . ILE B 1 108 ? -1.116 -11.586 -7.66 1 98.81 108 ILE B O 1
ATOM 2028 N N . PHE B 1 109 ? -2.523 -13.203 -7.105 1 98.88 109 PHE B N 1
ATOM 2029 C CA . PHE B 1 109 ? -3.729 -12.414 -7.309 1 98.88 109 PHE B CA 1
ATOM 2030 C C . PHE B 1 109 ? -4.434 -12.156 -5.98 1 98.88 109 PHE B C 1
ATOM 2032 O O . PHE B 1 109 ? -4.539 -13.047 -5.145 1 98.88 109 PHE B O 1
ATOM 2039 N N . LEU B 1 110 ? -4.918 -10.93 -5.828 1 98.69 110 LEU B N 1
ATOM 2040 C CA . LEU B 1 110 ? -5.738 -10.562 -4.68 1 98.69 110 LEU B CA 1
ATOM 2041 C C . LEU B 1 110 ? -7.219 -10.594 -5.035 1 98.69 110 LEU B C 1
ATOM 2043 O O . LEU B 1 110 ? -7.609 -10.203 -6.133 1 98.69 110 LEU B O 1
ATOM 2047 N N . ASP B 1 111 ? -8.055 -11.234 -4.16 1 98.31 111 ASP B N 1
ATOM 2048 C CA . ASP B 1 111 ? -9.516 -11.141 -4.156 1 98.31 111 ASP B CA 1
ATOM 2049 C C . ASP B 1 111 ? -10.117 -11.883 -5.344 1 98.31 111 ASP B C 1
ATOM 2051 O O . ASP B 1 111 ? -11.078 -11.406 -5.953 1 98.31 111 ASP B O 1
ATOM 2055 N N . THR B 1 112 ? -9.531 -12.938 -5.742 1 98.38 112 THR B N 1
ATOM 2056 C CA . THR B 1 112 ? -10.156 -13.836 -6.707 1 98.38 112 THR B CA 1
ATOM 2057 C C . THR B 1 112 ? -11.539 -14.266 -6.23 1 98.38 112 THR B C 1
ATOM 2059 O O . THR B 1 112 ? -11.727 -14.57 -5.051 1 98.38 112 THR B O 1
ATOM 2062 N N . VAL B 1 113 ? -12.5 -14.281 -7.121 1 97.69 113 VAL B N 1
ATOM 2063 C CA . VAL B 1 113 ? -13.844 -14.773 -6.812 1 97.69 113 VAL B CA 1
ATOM 2064 C C . VAL B 1 113 ? -14.102 -16.078 -7.562 1 97.69 113 VAL B C 1
ATOM 2066 O O . VAL B 1 113 ? -14.039 -16.109 -8.789 1 97.69 113 VAL B O 1
ATOM 2069 N N . ALA B 1 114 ? -14.352 -17.078 -6.836 1 97.88 114 ALA B N 1
ATOM 2070 C CA . ALA B 1 114 ? -14.711 -18.359 -7.43 1 97.88 114 ALA B CA 1
ATOM 2071 C C . ALA B 1 114 ? -16.141 -18.328 -7.961 1 97.88 114 ALA B C 1
ATOM 2073 O O . ALA B 1 114 ? -16.984 -17.578 -7.465 1 97.88 114 ALA B O 1
ATOM 2074 N N . GLY B 1 115 ? -16.375 -19.172 -8.938 1 97.31 115 GLY B N 1
ATOM 2075 C CA . GLY B 1 115 ? -17.719 -19.297 -9.477 1 97.31 115 GLY B CA 1
ATOM 2076 C C . GLY B 1 115 ? -18.734 -19.75 -8.453 1 97.31 115 GLY B C 1
ATOM 2077 O O . GLY B 1 115 ? -18.375 -20.438 -7.48 1 97.31 115 GLY B O 1
ATOM 2078 N N . GLU B 1 116 ? -19.969 -19.422 -8.695 1 95 116 GLU B N 1
ATOM 2079 C CA . GLU B 1 116 ? -21.047 -19.75 -7.77 1 95 116 GLU B CA 1
ATOM 2080 C C . GLU B 1 116 ? -21.172 -21.25 -7.578 1 95 116 GLU B C 1
ATOM 2082 O O . GLU B 1 116 ? -21.594 -21.719 -6.516 1 95 116 GLU B O 1
ATOM 2087 N N . SER B 1 117 ? -20.828 -22.031 -8.594 1 94.88 117 SER B N 1
ATOM 2088 C CA . SER B 1 117 ? -21 -23.484 -8.555 1 94.88 117 SER B CA 1
ATOM 2089 C C . SER B 1 117 ? -19.844 -24.156 -7.844 1 94.88 117 SER B C 1
ATOM 2091 O O . SER B 1 117 ? -19.891 -25.359 -7.574 1 94.88 117 SER B O 1
ATOM 2093 N N . VAL B 1 118 ? -18.844 -23.391 -7.578 1 96.5 118 VAL B N 1
ATOM 2094 C CA . VAL B 1 118 ? -17.656 -23.953 -6.926 1 96.5 118 VAL B CA 1
ATOM 2095 C C . VAL B 1 118 ? -17.969 -24.203 -5.449 1 96.5 118 VAL B C 1
ATOM 2097 O O . VAL B 1 118 ? -18.453 -23.328 -4.746 1 96.5 118 VAL B O 1
ATOM 2100 N N . PRO B 1 119 ? -17.75 -25.484 -4.973 1 94.88 119 PRO B N 1
ATOM 2101 C CA . PRO B 1 119 ? -17.984 -25.766 -3.555 1 94.88 119 PRO B CA 1
ATOM 2102 C C . PRO B 1 119 ? -17.188 -24.844 -2.629 1 94.88 119 PRO B C 1
ATOM 2104 O O . PRO B 1 119 ? -16.047 -24.5 -2.918 1 94.88 119 PRO B O 1
ATOM 2107 N N . LEU B 1 120 ? -17.828 -24.5 -1.509 1 88.69 120 LEU B N 1
ATOM 2108 C CA . LEU B 1 120 ? -17.141 -23.688 -0.507 1 88.69 120 LEU B CA 1
ATOM 2109 C C . LEU B 1 120 ? -15.93 -24.422 0.05 1 88.69 120 LEU B C 1
ATOM 2111 O O . LEU B 1 120 ? -15.984 -25.609 0.32 1 88.69 120 LEU B O 1
ATOM 2115 N N . GLY B 1 121 ? -14.836 -23.844 0.059 1 87.56 121 GLY B N 1
ATOM 2116 C CA . GLY B 1 121 ? -13.648 -24.406 0.677 1 87.56 121 GLY B CA 1
ATOM 2117 C C . GLY B 1 121 ? -12.688 -25.016 -0.326 1 87.56 121 GLY B C 1
ATOM 2118 O O . GLY B 1 121 ? -11.602 -25.469 0.043 1 87.56 121 GLY B O 1
ATOM 2119 N N . LYS B 1 122 ? -13.172 -25.141 -1.571 1 95.38 122 LYS B N 1
ATOM 2120 C CA . LYS B 1 122 ? -12.234 -25.594 -2.594 1 95.38 122 LYS B CA 1
ATOM 2121 C C . LYS B 1 122 ? -11.062 -24.625 -2.736 1 95.38 122 LYS B C 1
ATOM 2123 O O . LYS B 1 122 ? -11.258 -23.438 -3.023 1 95.38 122 LYS B O 1
ATOM 2128 N N . ASN B 1 123 ? -9.812 -25.125 -2.588 1 96.69 123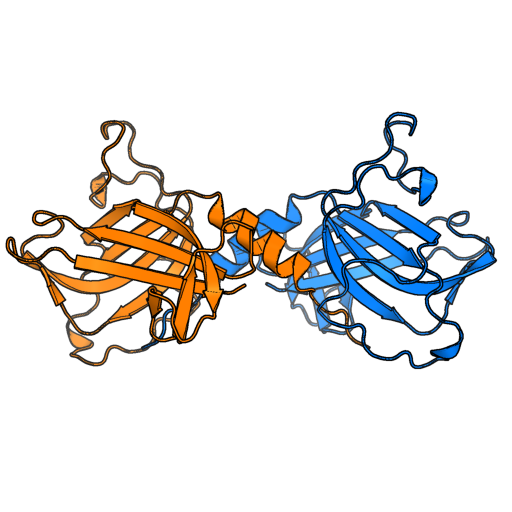 ASN B N 1
ATOM 2129 C CA . ASN B 1 123 ? -8.648 -24.266 -2.496 1 96.69 123 ASN B CA 1
ATOM 2130 C C . ASN B 1 123 ? -7.926 -24.156 -3.838 1 96.69 123 ASN B C 1
ATOM 2132 O O . ASN B 1 123 ? -7.113 -23.25 -4.039 1 96.69 123 ASN B O 1
ATOM 2136 N N . TYR B 1 124 ? -8.086 -25.156 -4.656 1 98.25 124 TYR B N 1
ATOM 2137 C CA . TYR B 1 124 ? -7.5 -25.094 -5.996 1 98.25 124 TYR B CA 1
ATOM 2138 C C . TYR B 1 124 ? -8.578 -24.891 -7.051 1 98.25 124 TYR B C 1
ATOM 2140 O O . TYR B 1 124 ? -9.5 -25.703 -7.18 1 98.25 124 TYR B O 1
ATOM 2148 N N . LEU B 1 125 ? -8.43 -23.844 -7.855 1 98.56 125 LEU B N 1
ATOM 2149 C CA . LEU B 1 125 ? -9.422 -23.484 -8.867 1 98.56 125 LEU B CA 1
ATOM 2150 C C . LEU B 1 125 ? -8.844 -23.641 -10.266 1 98.56 125 LEU B C 1
ATOM 2152 O O . LEU B 1 125 ? -7.73 -23.188 -10.539 1 98.56 125 LEU B O 1
ATOM 2156 N N . GLU B 1 126 ? -9.57 -24.25 -11.133 1 97.81 126 GLU B N 1
ATOM 2157 C CA . GLU B 1 126 ? -9.281 -24.172 -12.562 1 97.81 126 GLU B CA 1
ATOM 2158 C C . GLU B 1 126 ? -9.758 -22.859 -13.148 1 97.81 126 GLU B C 1
ATOM 2160 O O . GLU B 1 126 ? -10.625 -22.188 -12.57 1 97.81 126 GLU B O 1
ATOM 2165 N N . PRO B 1 127 ? -9.188 -22.516 -14.297 1 97.81 127 PRO B N 1
ATOM 2166 C CA . PRO B 1 127 ? -9.57 -21.234 -14.875 1 97.81 127 PRO B CA 1
ATOM 2167 C C . PRO B 1 127 ? -11.078 -21.109 -15.094 1 97.81 127 PRO B C 1
ATOM 2169 O O . PRO B 1 127 ? -11.648 -20.031 -14.898 1 97.81 127 PRO B O 1
ATOM 2172 N N . SER B 1 128 ? -11.734 -22.188 -15.438 1 97.38 128 SER B N 1
ATOM 2173 C CA . SER B 1 128 ? -13.172 -22.172 -15.695 1 97.38 128 SER B CA 1
ATOM 2174 C C . SER B 1 128 ? -13.961 -21.969 -14.406 1 97.38 128 SER B C 1
ATOM 2176 O O . SER B 1 128 ? -15.156 -21.656 -14.445 1 97.38 128 SER B O 1
ATOM 2178 N N . GLU B 1 129 ? -13.344 -22.094 -13.297 1 98.25 129 GLU B N 1
ATOM 2179 C CA . GLU B 1 129 ? -14.008 -21.984 -12 1 98.25 129 GLU B CA 1
ATOM 2180 C C . GLU B 1 129 ? -13.852 -20.594 -11.406 1 98.25 129 GLU B C 1
ATOM 2182 O O . GLU B 1 129 ? -14.328 -20.328 -10.297 1 98.25 129 GLU B O 1
ATOM 2187 N N . VAL B 1 130 ? -13.211 -19.719 -12.109 1 98.12 130 VAL B N 1
ATOM 2188 C CA . VAL B 1 130 ? -12.961 -18.359 -11.625 1 98.12 130 VAL B CA 1
ATOM 2189 C C . VAL B 1 130 ? -13.953 -17.391 -12.266 1 98.12 130 VAL B C 1
ATOM 2191 O O . VAL B 1 130 ? -14.039 -17.297 -13.492 1 98.12 130 VAL B O 1
ATOM 2194 N N . ASP B 1 131 ? -14.734 -16.719 -11.539 1 98.25 131 ASP B N 1
ATOM 2195 C CA . ASP B 1 131 ? -15.672 -15.703 -12.016 1 98.25 131 ASP B CA 1
ATOM 2196 C C . ASP B 1 131 ? -14.977 -14.359 -12.195 1 98.25 131 ASP B C 1
ATOM 2198 O O . ASP B 1 131 ? -15.164 -13.688 -13.211 1 98.25 131 ASP B O 1
ATOM 2202 N N . ASP B 1 132 ? -14.109 -13.945 -11.273 1 98.12 132 ASP B N 1
ATOM 2203 C CA . ASP B 1 132 ? -13.289 -12.734 -11.289 1 98.12 132 ASP B CA 1
ATOM 2204 C C . ASP B 1 132 ? -11.867 -13.023 -10.828 1 98.12 132 ASP B C 1
ATOM 2206 O O . ASP B 1 132 ? -11.648 -13.469 -9.703 1 98.12 132 ASP B O 1
ATOM 2210 N N . PRO B 1 133 ? -10.867 -12.828 -11.68 1 98.25 133 PRO B N 1
ATOM 2211 C CA . PRO B 1 133 ? -9.477 -13.148 -11.32 1 98.25 133 PRO B CA 1
ATOM 2212 C C . PRO B 1 133 ? -8.961 -12.305 -10.156 1 98.25 133 PRO B C 1
ATOM 2214 O O . PRO B 1 133 ? -8.039 -12.719 -9.453 1 98.25 133 PRO B O 1
ATOM 2217 N N . GLY B 1 134 ? -9.57 -11.125 -9.992 1 98.31 134 GLY B N 1
ATOM 2218 C CA . GLY B 1 134 ? -9.047 -10.203 -9.008 1 98.31 134 GLY B CA 1
ATOM 2219 C C . GLY B 1 134 ? -7.914 -9.344 -9.539 1 98.31 134 GLY B C 1
ATOM 2220 O O . GLY B 1 134 ? -7.906 -8.977 -10.719 1 98.31 134 GLY B O 1
ATOM 2221 N N . THR B 1 135 ? -7.012 -8.953 -8.664 1 98.5 135 THR B N 1
ATOM 2222 C CA . THR B 1 135 ? -5.941 -8.023 -9.016 1 98.5 135 THR B CA 1
ATOM 2223 C C . THR B 1 135 ? -4.586 -8.719 -8.969 1 98.5 135 THR B C 1
ATOM 2225 O O . THR B 1 135 ? -4.234 -9.336 -7.965 1 98.5 135 THR B O 1
ATOM 2228 N N . LEU B 1 136 ? -3.861 -8.617 -10.07 1 98.75 136 LEU B N 1
ATOM 2229 C CA . LEU B 1 136 ? -2.504 -9.156 -10.086 1 98.75 136 LEU B CA 1
ATOM 2230 C C . LEU B 1 136 ? -1.563 -8.281 -9.266 1 98.75 136 LEU B C 1
ATOM 2232 O O . LEU B 1 136 ? -1.347 -7.109 -9.602 1 98.75 136 LEU B O 1
ATOM 2236 N N . LEU B 1 137 ? -1.008 -8.797 -8.164 1 98.44 137 LEU B N 1
ATOM 2237 C CA . LEU B 1 137 ? -0.123 -8.078 -7.254 1 98.44 137 LEU B CA 1
ATOM 2238 C C . LEU B 1 137 ? 1.336 -8.258 -7.66 1 98.44 137 LEU B C 1
ATOM 2240 O O . LEU B 1 137 ? 2.061 -7.277 -7.84 1 98.44 137 LEU B O 1
ATOM 2244 N N . VAL B 1 138 ? 1.707 -9.484 -7.852 1 98.12 138 VAL B N 1
ATOM 2245 C CA . VAL B 1 138 ? 3.088 -9.852 -8.141 1 98.12 138 VAL B CA 1
ATOM 2246 C C . VAL B 1 138 ? 3.117 -10.93 -9.227 1 98.12 138 VAL B C 1
ATOM 2248 O O . VAL B 1 138 ? 2.268 -11.82 -9.25 1 98.12 138 VAL B O 1
ATOM 2251 N N . ILE B 1 139 ? 4.105 -10.883 -10.062 1 98.5 139 ILE B N 1
ATOM 2252 C CA . ILE B 1 139 ? 4.273 -11.891 -11.094 1 98.5 139 ILE B CA 1
ATOM 2253 C C . ILE B 1 139 ? 5.75 -12.266 -11.219 1 98.5 139 ILE B C 1
ATOM 2255 O O . ILE B 1 139 ? 6.629 -11.43 -11.016 1 98.5 139 ILE B O 1
ATOM 2259 N N . GLN B 1 140 ? 6.051 -13.484 -11.469 1 97.56 140 GLN B N 1
ATOM 2260 C CA . GLN B 1 140 ? 7.387 -14.031 -11.688 1 97.56 140 GLN B CA 1
ATOM 2261 C C . GLN B 1 140 ? 7.383 -15.086 -12.789 1 97.56 140 GLN B C 1
ATOM 2263 O O . GLN B 1 140 ? 6.477 -15.914 -12.859 1 97.56 140 GLN B O 1
ATOM 2268 N N . ARG B 1 141 ? 8.273 -15 -13.711 1 98.12 141 ARG B N 1
ATOM 2269 C CA . ARG B 1 141 ? 8.547 -16.109 -14.625 1 98.12 141 ARG B CA 1
ATOM 2270 C C . ARG B 1 141 ? 9.719 -16.938 -14.133 1 98.12 141 ARG B C 1
ATOM 2272 O O . ARG B 1 141 ? 10.695 -16.406 -13.609 1 98.12 141 ARG B O 1
ATOM 2279 N N . ILE B 1 142 ? 9.547 -18.203 -14.258 1 96.94 142 ILE B N 1
ATOM 2280 C CA . ILE B 1 142 ? 10.5 -19.109 -13.633 1 96.94 142 ILE B CA 1
ATOM 2281 C C . ILE B 1 142 ? 11 -20.125 -14.664 1 96.94 142 ILE B C 1
ATOM 2283 O O . ILE B 1 142 ? 10.406 -20.266 -15.734 1 96.94 142 ILE B O 1
ATOM 2287 N N . SER B 1 143 ? 12.211 -20.781 -14.344 1 96.81 143 SER B N 1
ATOM 2288 C CA . SER B 1 143 ? 12.57 -21.984 -15.094 1 96.81 143 SER B CA 1
ATOM 2289 C C . SER B 1 143 ? 11.469 -23.031 -15.023 1 96.81 143 SER B C 1
ATOM 2291 O O . SER B 1 143 ? 10.867 -23.234 -13.969 1 96.81 143 SER B O 1
ATOM 2293 N N . PRO B 1 144 ? 11.297 -23.75 -16.141 1 97.06 144 PRO B N 1
ATOM 2294 C CA . PRO B 1 144 ? 10.156 -24.656 -16.203 1 97.06 144 PRO B CA 1
ATOM 2295 C C . PRO B 1 144 ? 10.203 -25.75 -15.133 1 97.06 144 PRO B C 1
ATOM 2297 O O . PRO B 1 144 ? 11.273 -26.297 -14.852 1 97.06 144 PRO B O 1
ATOM 2300 N N . ILE B 1 145 ? 9.07 -25.969 -14.523 1 96 145 ILE B N 1
ATOM 2301 C CA . ILE B 1 145 ? 8.867 -27.094 -13.625 1 96 145 ILE B CA 1
ATOM 2302 C C . ILE B 1 145 ? 7.762 -28 -14.164 1 96 145 ILE B C 1
ATOM 2304 O O . ILE B 1 145 ? 6.703 -27.516 -14.578 1 96 145 ILE B O 1
ATOM 2308 N N . THR B 1 146 ? 8 -29.266 -14.195 1 96.19 146 THR B N 1
ATOM 2309 C CA . THR B 1 146 ? 6.965 -30.203 -14.609 1 96.19 146 THR B CA 1
ATOM 2310 C C . THR B 1 146 ? 6.203 -30.75 -13.398 1 96.19 146 THR B C 1
ATOM 2312 O O . THR B 1 146 ? 6.812 -31.219 -12.445 1 96.1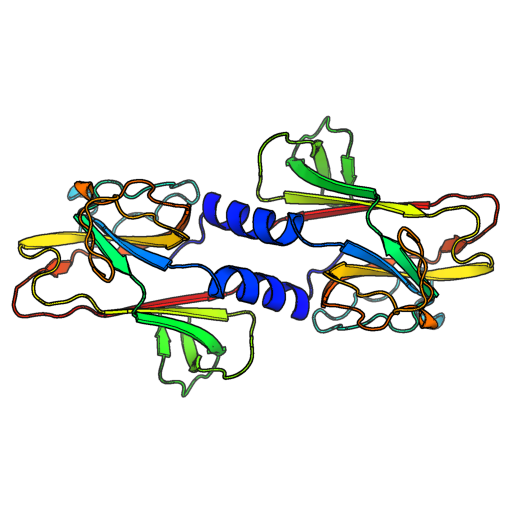9 146 THR B O 1
ATOM 2315 N N . ARG B 1 147 ? 4.914 -30.594 -13.508 1 96.19 147 ARG B N 1
ATOM 2316 C CA . ARG B 1 147 ? 4.074 -31.109 -12.43 1 96.19 147 ARG B CA 1
ATOM 2317 C C . ARG B 1 147 ? 3.818 -32.594 -12.602 1 96.19 147 ARG B C 1
ATOM 2319 O O . ARG B 1 147 ? 3.295 -33.031 -13.633 1 96.19 147 ARG B O 1
ATOM 2326 N N . ALA B 1 148 ? 4.25 -33.344 -11.602 1 93.44 148 ALA B N 1
ATOM 2327 C CA . ALA B 1 148 ? 4.023 -34.781 -11.547 1 93.44 148 ALA B CA 1
ATOM 2328 C C . ALA B 1 148 ? 3.285 -35.156 -10.266 1 93.44 148 ALA B C 1
ATOM 2330 O O . ALA B 1 148 ? 3.273 -34.406 -9.297 1 93.44 148 ALA B O 1
ATOM 2331 N N . LEU B 1 149 ? 2.629 -36.375 -10.227 1 91.56 149 LEU B N 1
ATOM 2332 C CA . LEU B 1 149 ? 1.811 -36.844 -9.109 1 91.56 149 LEU B CA 1
ATOM 2333 C C . LEU B 1 149 ? 2.674 -37.156 -7.887 1 91.56 149 LEU B C 1
ATOM 2335 O O . LEU B 1 149 ? 2.152 -37.312 -6.785 1 91.56 149 LEU B O 1
ATOM 2339 N N . THR B 1 150 ? 3.984 -37 -8.039 1 90 150 THR B N 1
ATOM 2340 C CA . THR B 1 150 ? 4.859 -37.438 -6.953 1 90 150 THR B CA 1
ATOM 2341 C C . THR B 1 150 ? 5.445 -36.219 -6.23 1 90 150 THR B C 1
ATOM 2343 O O . THR B 1 150 ? 6.172 -36.375 -5.246 1 90 150 THR B O 1
ATOM 2346 N N . THR B 1 151 ? 5.203 -35.031 -6.676 1 86.81 151 THR B N 1
ATOM 2347 C CA . THR B 1 151 ? 5.844 -33.875 -6.094 1 86.81 151 THR B CA 1
ATOM 2348 C C . THR B 1 151 ? 4.805 -32.844 -5.664 1 86.81 151 THR B C 1
ATOM 2350 O O . THR B 1 151 ? 3.836 -32.594 -6.383 1 86.81 151 THR B O 1
ATOM 2353 N N . ARG B 1 152 ? 4.875 -32.438 -4.391 1 91.19 152 ARG B N 1
ATOM 2354 C CA . ARG B 1 152 ? 4.172 -31.25 -3.949 1 91.19 152 ARG B CA 1
ATOM 2355 C C . ARG B 1 152 ? 5.086 -30.031 -4.004 1 91.19 152 ARG B C 1
ATOM 2357 O O . ARG B 1 152 ? 6.281 -30.125 -3.709 1 91.19 152 ARG B O 1
ATOM 2364 N N . GLN B 1 153 ? 4.523 -29 -4.547 1 93.25 153 GLN B N 1
ATOM 2365 C CA . GLN B 1 153 ? 5.316 -27.781 -4.703 1 93.25 153 GLN B CA 1
ATOM 2366 C C . GLN B 1 153 ? 4.859 -26.703 -3.723 1 93.25 153 GLN B C 1
ATOM 2368 O O . GLN B 1 153 ? 3.664 -26.438 -3.594 1 93.25 153 GLN B O 1
ATOM 2373 N N . ARG B 1 154 ? 5.789 -26.172 -2.926 1 94.94 154 ARG B N 1
ATOM 2374 C CA . ARG B 1 154 ? 5.543 -25.016 -2.068 1 94.94 154 ARG B CA 1
ATOM 2375 C C . ARG B 1 154 ? 6.164 -23.75 -2.658 1 94.94 154 ARG B C 1
ATOM 2377 O O . ARG B 1 154 ? 7.293 -23.781 -3.154 1 94.94 154 ARG B O 1
ATOM 2384 N N . PHE B 1 155 ? 5.441 -22.672 -2.691 1 96.19 155 PHE B N 1
ATOM 2385 C CA . PHE B 1 155 ? 5.953 -21.359 -3.07 1 96.19 155 PHE B CA 1
ATOM 2386 C C . PHE B 1 155 ? 5.84 -20.391 -1.909 1 96.19 155 PHE B C 1
ATOM 2388 O O . PHE B 1 155 ? 4.809 -20.328 -1.229 1 96.19 155 PHE B O 1
ATOM 2395 N N . GLN B 1 156 ? 6.887 -19.703 -1.633 1 96.5 156 GLN B N 1
ATOM 2396 C CA . GLN B 1 156 ? 6.871 -18.609 -0.671 1 96.5 156 GLN B CA 1
ATOM 2397 C C . GLN B 1 156 ? 7.363 -17.312 -1.308 1 96.5 156 GLN B C 1
ATOM 2399 O O . GLN B 1 156 ? 8.398 -17.297 -1.979 1 96.5 156 GLN B O 1
ATOM 2404 N N . PHE B 1 157 ? 6.633 -16.25 -1.156 1 97.44 157 PHE B N 1
ATOM 2405 C CA . PHE B 1 157 ? 6.996 -14.914 -1.619 1 97.44 157 PHE B CA 1
ATOM 2406 C C . PHE B 1 157 ? 6.965 -13.914 -0.469 1 97.44 157 PHE B C 1
ATOM 2408 O O . PHE B 1 157 ? 6.043 -13.93 0.353 1 97.44 157 PHE B O 1
ATOM 2415 N N . VAL B 1 158 ? 7.957 -13.117 -0.368 1 97.94 158 VAL B N 1
ATOM 2416 C CA . VAL B 1 158 ? 7.918 -11.984 0.549 1 97.94 158 VAL B CA 1
ATOM 2417 C C . VAL B 1 158 ? 7.793 -10.688 -0.241 1 97.94 158 VAL B C 1
ATOM 2419 O O . VAL B 1 158 ? 8.594 -10.414 -1.139 1 97.94 158 VAL B O 1
ATOM 2422 N N . VAL B 1 159 ? 6.75 -9.977 0.058 1 97.19 159 VAL B N 1
ATOM 2423 C CA . VAL B 1 159 ? 6.535 -8.656 -0.538 1 97.19 159 VAL B CA 1
ATOM 2424 C C . VAL B 1 159 ? 6.75 -7.574 0.515 1 97.19 159 VAL B C 1
ATOM 2426 O O . VAL B 1 159 ? 6.121 -7.598 1.575 1 97.19 159 VAL B O 1
ATOM 2429 N N . THR B 1 160 ? 7.672 -6.664 0.185 1 96.31 160 THR B N 1
ATOM 2430 C CA . THR B 1 160 ? 7.969 -5.559 1.088 1 96.31 160 THR B CA 1
ATOM 2431 C C . THR B 1 160 ? 7.418 -4.246 0.538 1 96.31 160 THR B C 1
ATOM 2433 O O . THR B 1 160 ? 7.605 -3.932 -0.64 1 96.31 160 THR B O 1
ATOM 2436 N N . PHE B 1 161 ? 6.773 -3.494 1.405 1 94.06 161 PHE B N 1
ATOM 2437 C CA . PHE B 1 161 ? 6.082 -2.275 0.997 1 94.06 161 PHE B CA 1
ATOM 2438 C C . PHE B 1 161 ? 6.766 -1.045 1.583 1 94.06 161 PHE B C 1
ATOM 2440 O O . PHE B 1 161 ? 7.234 -1.071 2.723 1 94.06 161 PHE B O 1
#

pLDDT: mean 96.73, std 3.12, range [73.25, 98.88]

Nearest PDB structures (foldseek):
  6hhk-assembly2_C  TM=8.469E-01  e=3.126E-11  Pecentumvirus A511
  5xxz-assembly1_A  TM=3.925E-01  e=5.477E+00  Streptococcus pyogenes
  9mfe-assembly1_A  TM=1.844E-01  e=5.153E-01  Escherichia phage YDC107_1
  3eaa-assembly1_A  TM=1.684E-01  e=4.161E+00  Edwardsiella tarda
  6hhk-assembly2_C  TM=8.468E-01  e=3.126E-11  Pecentumvirus A511